Protein AF-0000000074029585 (afdb_homodimer)

Radius of gyration: 19.58 Å; Cα contacts (8 Å, |Δi|>4): 205; chains: 2; bounding box: 51×44×38 Å

Organism: NCBI:txid312168

InterPro domains:
  IPR001387 Cro/C1-type, helix-turn-helix domain [PF01381] (7-61)
  IPR001387 Cro/C1-type, helix-turn-helix domain [PS50943] (7-61)
  IPR001387 Cro/C1-type, helix-turn-helix domain [SM00530] (6-61)
  IPR001387 Cro/C1-type, helix-turn-helix domain [cd00093] (4-61)
  IPR010982 Lambda repressor-like, DNA-binding domain superfamily [G3DSA:1.10.260.40] (1-78)
  IPR010982 Lambda repressor-like, DNA-binding domain superfamily [SSF47413] (1-66)
  IPR050807 Transcriptional regulator/dioxygenase, bacterial-type [PTHR46797] (2-75)

Structure (mmCIF, N/CA/C/O backbone):
data_AF-0000000074029585-model_v1
#
loop_
_entity.id
_entity.type
_entity.pdbx_description
1 polymer Helix-turn-helix
#
loop_
_atom_site.group_PDB
_atom_site.id
_atom_site.type_symbol
_atom_site.label_atom_id
_atom_site.label_alt_id
_atom_site.label_comp_id
_atom_site.label_asym_id
_atom_site.label_entity_id
_atom_site.label_seq_id
_atom_site.pdbx_PDB_ins_code
_atom_site.Cartn_x
_atom_site.Cartn_y
_atom_site.Cartn_z
_atom_site.occupancy
_atom_site.B_iso_or_equiv
_atom_site.auth_seq_id
_atom_site.auth_comp_id
_atom_site.auth_asym_id
_atom_site.auth_atom_id
_atom_site.pdbx_PDB_model_num
ATOM 1 N N . MET A 1 1 ? 1.377 -7.879 9.859 1 59 1 MET A N 1
ATOM 2 C CA . MET A 1 1 ? 1.779 -8.898 8.891 1 59 1 MET A CA 1
ATOM 3 C C . MET A 1 1 ? 2.898 -8.391 7.992 1 59 1 MET A C 1
ATOM 5 O O . MET A 1 1 ? 2.934 -7.203 7.652 1 59 1 MET A O 1
ATOM 9 N N . ASN A 1 2 ? 4.027 -9.242 7.789 1 86.31 2 ASN A N 1
ATOM 10 C CA . ASN A 1 2 ? 5.23 -9.016 7 1 86.31 2 ASN A CA 1
ATOM 11 C C . ASN A 1 2 ? 4.953 -9.125 5.504 1 86.31 2 ASN A C 1
ATOM 13 O O . ASN A 1 2 ? 4.273 -10.055 5.062 1 86.31 2 ASN A O 1
ATOM 17 N N . ILE A 1 3 ? 5.281 -8.125 4.754 1 93.75 3 ILE A N 1
ATOM 18 C CA . ILE A 1 3 ? 4.953 -8.055 3.334 1 93.75 3 ILE A CA 1
ATOM 19 C C . ILE A 1 3 ? 5.586 -9.227 2.596 1 93.75 3 ILE A C 1
ATOM 21 O O . ILE A 1 3 ? 4.996 -9.773 1.66 1 93.75 3 ILE A O 1
ATOM 25 N N . GLY A 1 4 ? 6.746 -9.641 3.035 1 97.06 4 GLY A N 1
ATOM 26 C CA . GLY A 1 4 ? 7.418 -10.773 2.412 1 97.06 4 GLY A CA 1
ATOM 27 C C . GLY A 1 4 ? 6.641 -12.07 2.529 1 97.06 4 GLY A C 1
ATOM 28 O O . GLY A 1 4 ? 6.516 -12.812 1.554 1 97.06 4 GLY A O 1
ATOM 29 N N . HIS A 1 5 ? 6.133 -12.305 3.674 1 95.38 5 HIS A N 1
ATOM 30 C CA . HIS A 1 5 ? 5.332 -13.5 3.91 1 95.38 5 HIS A CA 1
ATOM 31 C C . HIS A 1 5 ? 4.07 -13.492 3.053 1 95.38 5 HIS A C 1
ATOM 33 O O . HIS A 1 5 ? 3.689 -14.531 2.496 1 95.38 5 HIS A O 1
ATOM 39 N N . LYS A 1 6 ? 3.471 -12.359 2.941 1 94.62 6 LYS A N 1
ATOM 40 C CA . LYS A 1 6 ? 2.24 -12.234 2.164 1 94.62 6 LYS A CA 1
ATOM 41 C C . LYS A 1 6 ? 2.504 -12.477 0.68 1 94.62 6 LYS A C 1
ATOM 43 O O . LYS A 1 6 ? 1.719 -13.141 0.004 1 94.62 6 LYS A O 1
ATOM 48 N N . ILE A 1 7 ? 3.574 -12.008 0.217 1 97.5 7 ILE A N 1
ATOM 49 C CA . ILE A 1 7 ? 3.941 -12.203 -1.182 1 97.5 7 ILE A CA 1
ATOM 50 C C . ILE A 1 7 ? 4.16 -13.688 -1.459 1 97.5 7 ILE A C 1
ATOM 52 O O . ILE A 1 7 ? 3.666 -14.219 -2.455 1 97.5 7 ILE A O 1
ATOM 56 N N . ARG A 1 8 ? 4.844 -14.281 -0.521 1 97.62 8 ARG A N 1
ATOM 57 C CA . ARG A 1 8 ? 5.078 -15.711 -0.66 1 97.62 8 ARG A CA 1
ATOM 58 C C . ARG A 1 8 ? 3.764 -16.484 -0.682 1 97.62 8 ARG A C 1
ATOM 60 O O . ARG A 1 8 ? 3.557 -17.344 -1.542 1 97.62 8 ARG A O 1
ATOM 67 N N . GLU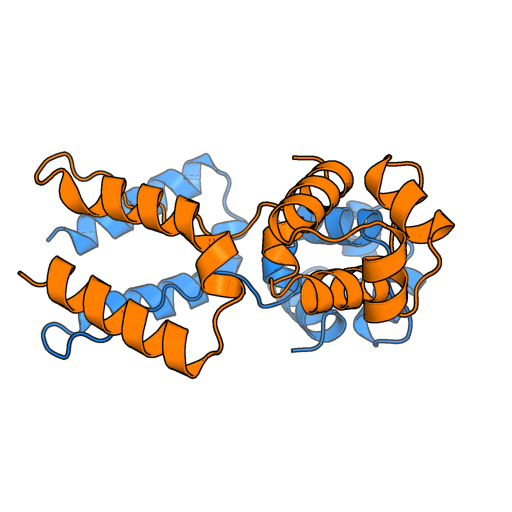 A 1 9 ? 2.971 -16.203 0.225 1 95.75 9 GLU A N 1
ATOM 68 C CA . GLU A 1 9 ? 1.669 -16.859 0.331 1 95.75 9 GLU A CA 1
ATOM 69 C C . GLU A 1 9 ? 0.868 -16.703 -0.959 1 95.75 9 GLU A C 1
ATOM 71 O O . GLU A 1 9 ? 0.36 -17.688 -1.502 1 95.75 9 GLU A O 1
ATOM 76 N N . LEU A 1 10 ? 0.8 -15.547 -1.466 1 94.69 10 LEU A N 1
ATOM 77 C CA . LEU A 1 10 ? 0.028 -15.266 -2.67 1 94.69 10 LEU A CA 1
ATOM 78 C C . LEU A 1 10 ? 0.667 -15.914 -3.893 1 94.69 10 LEU A C 1
ATOM 80 O O . LEU A 1 10 ? -0.036 -16.406 -4.777 1 94.69 10 LEU A O 1
ATOM 84 N N . ARG A 1 11 ? 1.966 -15.844 -3.895 1 97.5 11 ARG A N 1
ATOM 85 C CA . ARG A 1 11 ? 2.65 -16.531 -4.992 1 97.5 11 ARG A CA 1
ATOM 86 C C . ARG A 1 11 ? 2.277 -18 -5.039 1 97.5 11 ARG A C 1
ATOM 88 O O . ARG A 1 11 ? 1.934 -18.531 -6.102 1 97.5 11 ARG A O 1
ATOM 95 N N . LYS A 1 12 ? 2.344 -18.609 -3.906 1 97.06 12 LYS A N 1
ATOM 96 C CA . LYS A 1 12 ? 2.043 -20.031 -3.809 1 97.06 12 LYS A CA 1
ATOM 97 C C . LYS A 1 12 ? 0.576 -20.312 -4.133 1 97.06 12 LYS A C 1
ATOM 99 O O . LYS A 1 12 ? 0.257 -21.297 -4.797 1 97.06 12 LYS A O 1
ATOM 104 N N . GLU A 1 13 ? -0.246 -19.5 -3.703 1 92.25 13 GLU A N 1
ATOM 105 C CA . GLU A 1 13 ? -1.671 -19.625 -3.996 1 92.25 13 GLU A CA 1
ATOM 106 C C . GLU A 1 13 ? -1.933 -19.562 -5.5 1 92.25 13 GLU A C 1
ATOM 108 O O . GLU A 1 13 ? -2.869 -20.188 -6 1 92.25 13 GLU A O 1
ATOM 113 N N . ASN A 1 14 ? -1.128 -18.797 -6.156 1 93.31 14 ASN A N 1
ATOM 114 C CA . ASN A 1 14 ? -1.24 -18.656 -7.605 1 93.31 14 ASN A CA 1
ATOM 115 C C . ASN A 1 14 ? -0.452 -19.75 -8.328 1 93.31 14 ASN A C 1
ATOM 117 O O . ASN A 1 14 ? -0.315 -19.703 -9.555 1 93.31 14 ASN A O 1
ATOM 121 N N . LYS A 1 15 ? 0.142 -20.594 -7.484 1 95.94 15 LYS A N 1
ATOM 122 C CA . LYS A 1 15 ? 0.881 -21.75 -7.992 1 95.94 15 LYS A CA 1
ATOM 123 C C . LYS A 1 15 ? 2.059 -21.312 -8.859 1 95.94 15 LYS A C 1
ATOM 125 O O . LYS A 1 15 ? 2.328 -21.906 -9.898 1 95.94 15 LYS A O 1
ATOM 130 N N . LEU A 1 16 ? 2.686 -20.312 -8.523 1 97.62 16 LEU A N 1
ATOM 131 C CA . LEU A 1 16 ? 3.855 -19.812 -9.234 1 97.62 16 LEU A CA 1
ATOM 132 C C . LEU A 1 16 ? 5.137 -20.156 -8.484 1 97.62 16 LEU A C 1
ATOM 134 O O . LEU A 1 16 ? 5.18 -20.094 -7.25 1 97.62 16 LEU A O 1
ATOM 138 N N . THR A 1 17 ? 6.094 -20.5 -9.281 1 98.44 17 THR A N 1
ATOM 139 C CA . THR A 1 17 ? 7.445 -20.578 -8.742 1 98.44 17 THR A CA 1
ATOM 140 C C . THR A 1 17 ? 8.086 -19.188 -8.688 1 98.44 17 THR A C 1
ATOM 142 O O . THR A 1 17 ? 7.547 -18.234 -9.25 1 98.44 17 THR A O 1
ATOM 145 N N . LEU A 1 18 ? 9.203 -19.156 -7.973 1 98.69 18 LEU A N 1
ATOM 146 C CA . LEU A 1 18 ? 9.945 -17.906 -7.98 1 98.69 18 LEU A CA 1
ATOM 147 C C . LEU A 1 18 ? 10.344 -17.516 -9.398 1 98.69 18 LEU A C 1
ATOM 149 O O . LEU A 1 18 ? 10.273 -16.344 -9.766 1 98.69 18 LEU A O 1
ATOM 153 N N . LYS A 1 19 ? 10.742 -18.484 -10.156 1 98.69 19 LYS A N 1
ATOM 154 C CA . LYS A 1 19 ? 11.148 -18.266 -11.539 1 98.69 19 LYS A CA 1
ATOM 155 C C . LYS A 1 19 ? 9.992 -17.703 -12.367 1 98.69 19 LYS A C 1
ATOM 157 O O . LYS A 1 19 ? 10.18 -16.75 -13.141 1 98.69 19 LYS A O 1
ATOM 162 N N . GLU A 1 20 ? 8.852 -18.266 -12.203 1 98.62 20 GLU A N 1
ATOM 163 C CA . GLU A 1 20 ? 7.68 -17.828 -12.953 1 98.62 20 GLU A CA 1
ATOM 164 C C . GLU A 1 20 ? 7.27 -16.406 -12.547 1 98.62 20 GLU A C 1
ATOM 166 O O . GLU A 1 20 ? 6.91 -15.594 -13.398 1 98.62 20 GLU A O 1
ATOM 171 N N . LEU A 1 21 ? 7.336 -16.141 -11.289 1 98.69 21 LEU A N 1
ATOM 172 C CA . LEU A 1 21 ? 7.016 -14.797 -10.836 1 98.69 21 LEU A CA 1
ATOM 173 C C . LEU A 1 21 ? 8.039 -13.789 -11.352 1 98.69 21 LEU A C 1
ATOM 175 O O . LEU A 1 21 ? 7.68 -12.664 -11.711 1 98.69 21 LEU A O 1
ATOM 179 N N . SER A 1 22 ? 9.266 -14.141 -11.281 1 98.81 22 SER A N 1
ATOM 180 C CA . SER A 1 22 ? 10.328 -13.312 -11.836 1 98.81 22 SER A CA 1
ATOM 181 C C . SER A 1 22 ? 10.039 -12.93 -13.281 1 98.81 22 SER A C 1
ATOM 183 O O . SER A 1 22 ? 10.148 -11.758 -13.656 1 98.81 22 SER A O 1
ATOM 185 N N . LYS A 1 23 ? 9.633 -13.82 -14.055 1 98.62 23 LYS A N 1
ATOM 186 C CA . LYS A 1 23 ? 9.32 -13.578 -15.461 1 98.62 23 LYS A CA 1
ATOM 187 C C . LYS A 1 23 ? 8.141 -12.625 -15.609 1 98.62 23 LYS A C 1
ATOM 189 O O . LYS A 1 23 ? 8.172 -11.711 -16.438 1 98.62 23 LYS A O 1
ATOM 194 N N . LYS A 1 24 ? 7.145 -12.805 -14.797 1 98.12 24 LYS A N 1
ATOM 195 C CA . LYS A 1 24 ? 5.93 -11.992 -14.883 1 98.12 24 LYS A CA 1
ATOM 196 C C . LYS A 1 24 ? 6.203 -10.555 -14.453 1 98.12 24 LYS A C 1
ATOM 198 O O . LYS A 1 24 ? 5.523 -9.633 -14.906 1 98.12 24 LYS A O 1
ATOM 203 N N . THR A 1 25 ? 7.125 -10.422 -13.555 1 98.5 25 THR A N 1
ATOM 204 C CA . THR A 1 25 ? 7.344 -9.109 -12.945 1 98.5 25 THR A CA 1
ATOM 205 C C . THR A 1 25 ? 8.539 -8.414 -13.586 1 98.5 25 THR A C 1
ATOM 207 O O . THR A 1 25 ? 8.734 -7.211 -13.398 1 98.5 25 THR A O 1
ATOM 210 N N . ASP A 1 26 ? 9.383 -9.133 -14.273 1 98.44 26 ASP A N 1
ATOM 211 C CA . ASP A 1 26 ? 10.648 -8.648 -14.82 1 98.44 26 ASP A CA 1
ATOM 212 C C . ASP A 1 26 ? 11.609 -8.242 -13.703 1 98.44 26 ASP A C 1
ATOM 214 O O . ASP A 1 26 ? 12.336 -7.258 -13.836 1 98.44 26 ASP A O 1
ATOM 218 N N . LEU A 1 27 ? 11.5 -8.844 -12.617 1 98.56 27 LEU A N 1
ATOM 219 C CA . LEU A 1 27 ? 12.43 -8.75 -11.492 1 98.56 27 LEU A CA 1
ATOM 220 C C . LEU A 1 27 ? 13.234 -10.031 -11.344 1 98.56 27 LEU A C 1
ATOM 222 O O . LEU A 1 27 ? 12.758 -11.117 -11.672 1 98.56 27 LEU A O 1
ATOM 226 N N . SER A 1 28 ? 14.367 -9.914 -10.852 1 98.62 28 SER A N 1
ATOM 227 C CA . SER A 1 28 ? 15.203 -11.102 -10.727 1 98.62 28 SER A CA 1
ATOM 228 C C . SER A 1 28 ? 14.672 -12.039 -9.648 1 98.62 28 SER A C 1
ATOM 230 O O . SER A 1 28 ? 14.023 -11.602 -8.695 1 98.62 28 SER A O 1
ATOM 232 N N . ILE A 1 29 ? 14.992 -13.305 -9.828 1 98.62 29 ILE A N 1
ATOM 233 C CA . ILE A 1 29 ? 14.617 -14.328 -8.859 1 98.62 29 ILE A CA 1
ATOM 234 C C . ILE A 1 29 ? 15.188 -13.977 -7.488 1 98.62 29 ILE A C 1
ATOM 236 O O . ILE A 1 29 ? 14.492 -14.055 -6.477 1 98.62 29 ILE A O 1
ATOM 240 N N . SER A 1 30 ? 16.406 -13.562 -7.492 1 98.62 30 SER A N 1
ATOM 241 C CA . SER A 1 30 ? 17.062 -13.234 -6.234 1 98.62 30 SER A CA 1
ATOM 242 C C . SER A 1 30 ? 16.375 -12.055 -5.547 1 98.62 30 SER A C 1
ATOM 244 O O . SER A 1 30 ? 16.25 -12.039 -4.32 1 98.62 30 SER A O 1
ATOM 246 N N . PHE A 1 31 ? 16 -11.133 -6.316 1 98.5 31 PHE A N 1
ATOM 247 C CA . PHE A 1 31 ? 15.336 -9.961 -5.777 1 98.5 31 PHE A CA 1
ATOM 248 C C . PHE A 1 31 ? 14.023 -10.344 -5.102 1 98.5 31 PHE A C 1
ATOM 250 O O . PHE A 1 31 ? 13.773 -9.969 -3.953 1 98.5 31 PHE A O 1
ATOM 257 N N . ILE A 1 32 ? 13.195 -11.094 -5.773 1 98.75 32 ILE A N 1
ATOM 258 C CA . ILE A 1 32 ? 11.906 -11.523 -5.227 1 98.75 32 ILE A CA 1
ATOM 259 C C . ILE A 1 32 ? 12.141 -12.375 -3.982 1 98.75 32 ILE A C 1
ATOM 261 O O . ILE A 1 32 ? 11.469 -12.188 -2.963 1 98.75 32 ILE A O 1
ATOM 265 N N . SER A 1 33 ? 13.094 -13.297 -4.098 1 98.56 33 SER A N 1
ATOM 266 C CA . SER A 1 33 ? 13.43 -14.148 -2.963 1 98.56 33 SER A CA 1
ATOM 267 C C . SER A 1 33 ? 13.836 -13.32 -1.749 1 98.56 33 SER A C 1
ATOM 269 O O . SER A 1 33 ? 13.391 -13.594 -0.63 1 98.56 33 SER A O 1
ATOM 271 N N . ASP A 1 34 ? 14.648 -12.312 -1.988 1 98.44 34 ASP A N 1
ATOM 272 C CA . ASP A 1 34 ? 15.094 -11.445 -0.906 1 98.44 34 ASP A CA 1
ATOM 273 C C . ASP A 1 34 ? 13.922 -10.703 -0.271 1 98.44 34 ASP A C 1
ATOM 275 O O . ASP A 1 34 ? 13.891 -10.508 0.945 1 98.44 34 ASP A O 1
ATOM 279 N N . ILE A 1 35 ? 13.023 -10.25 -1.022 1 97.94 35 ILE A N 1
ATOM 280 C CA . ILE A 1 35 ? 11.844 -9.578 -0.498 1 97.94 35 ILE A CA 1
ATOM 281 C C . ILE A 1 35 ? 11.023 -10.555 0.348 1 97.94 35 ILE A C 1
ATOM 283 O O . ILE A 1 35 ? 10.656 -10.242 1.481 1 97.94 35 ILE A O 1
ATOM 287 N N . GLU A 1 36 ? 10.812 -11.742 -0.163 1 97.75 36 GLU A N 1
ATOM 288 C CA . GLU A 1 36 ? 10.008 -12.734 0.538 1 97.75 36 GLU A CA 1
ATOM 289 C C . GLU A 1 36 ? 10.633 -13.109 1.879 1 97.75 36 GLU A C 1
ATOM 291 O O . GLU A 1 36 ? 9.922 -13.453 2.826 1 97.75 36 GLU A O 1
ATOM 296 N N . ASN A 1 37 ? 11.93 -12.992 1.88 1 96.81 37 ASN A N 1
ATOM 297 C CA . ASN A 1 37 ? 12.656 -13.383 3.088 1 96.81 37 ASN A CA 1
ATOM 298 C C . ASN A 1 37 ? 13 -12.164 3.947 1 96.81 37 ASN A C 1
ATOM 300 O O . ASN A 1 37 ? 13.82 -12.258 4.859 1 96.81 37 ASN A O 1
ATOM 304 N N . GLU A 1 38 ? 12.5 -11.086 3.613 1 94.88 38 GLU A N 1
ATOM 305 C CA . GLU A 1 38 ? 12.633 -9.859 4.395 1 94.88 38 GLU A CA 1
ATOM 306 C C . GLU A 1 38 ? 14.086 -9.398 4.449 1 94.88 38 GLU A C 1
ATOM 308 O O . GLU A 1 38 ? 14.547 -8.898 5.477 1 94.88 38 GLU A O 1
ATOM 313 N N . ARG A 1 39 ? 14.766 -9.609 3.426 1 96.69 39 ARG A N 1
ATOM 314 C CA . ARG A 1 39 ? 16.156 -9.18 3.324 1 96.69 39 ARG A CA 1
ATOM 315 C C . ARG A 1 39 ? 16.266 -7.918 2.473 1 96.69 39 ARG A C 1
ATOM 317 O O . ARG A 1 39 ? 17.359 -7.355 2.34 1 96.69 39 ARG A O 1
ATOM 324 N N . ARG A 1 40 ? 15.234 -7.504 1.88 1 96.38 40 ARG A N 1
ATOM 325 C CA . ARG A 1 40 ? 15.219 -6.312 1.037 1 96.38 40 ARG A CA 1
ATOM 326 C C . ARG A 1 40 ? 13.938 -5.52 1.234 1 96.38 40 ARG A C 1
ATOM 328 O O . ARG A 1 40 ? 12.852 -6.098 1.316 1 96.38 40 ARG A O 1
ATOM 335 N N . ASN A 1 41 ? 14.125 -4.281 1.338 1 96.19 41 ASN A N 1
ATOM 336 C CA . ASN A 1 41 ? 13 -3.348 1.372 1 96.19 41 ASN A CA 1
ATOM 337 C C . ASN A 1 41 ? 12.656 -2.84 -0.025 1 96.19 41 ASN A C 1
ATOM 339 O O . ASN A 1 41 ? 13.391 -2.033 -0.598 1 96.19 41 ASN A O 1
ATOM 343 N N . PRO A 1 42 ? 11.547 -3.334 -0.549 1 96.94 42 PRO A N 1
ATOM 344 C CA . PRO A 1 42 ? 11.266 -3.012 -1.95 1 96.94 42 PRO A CA 1
ATOM 345 C C . PRO A 1 42 ? 10.781 -1.574 -2.141 1 96.94 42 PRO A C 1
ATOM 347 O O . PRO A 1 42 ? 10.203 -0.989 -1.224 1 96.94 42 PRO A O 1
ATOM 350 N N . ARG A 1 43 ? 11.039 -1.075 -3.363 1 97.06 43 ARG A N 1
ATOM 351 C CA . ARG A 1 43 ? 10.453 0.191 -3.793 1 97.06 43 ARG A CA 1
ATOM 352 C C . ARG A 1 43 ? 9 0.005 -4.227 1 97.06 43 ARG A C 1
ATOM 354 O O . ARG A 1 43 ? 8.578 -1.109 -4.547 1 97.06 43 ARG A O 1
ATOM 361 N N . LEU A 1 44 ? 8.328 1.066 -4.211 1 96.81 44 LEU A N 1
ATOM 362 C CA . LEU A 1 44 ? 6.91 1.031 -4.551 1 96.81 44 LEU A CA 1
ATOM 363 C C . LEU A 1 44 ? 6.699 0.47 -5.953 1 96.81 44 LEU A C 1
ATOM 365 O O . LEU A 1 44 ? 5.777 -0.314 -6.18 1 96.81 44 LEU A O 1
ATOM 369 N N . ASP A 1 45 ? 7.523 0.822 -6.863 1 96.62 45 ASP A N 1
ATOM 370 C CA . ASP A 1 45 ? 7.359 0.344 -8.234 1 96.62 45 ASP A CA 1
ATOM 371 C C . ASP A 1 45 ? 7.461 -1.178 -8.297 1 96.62 45 ASP A C 1
ATOM 373 O O . ASP A 1 45 ? 6.727 -1.824 -9.047 1 96.62 45 ASP A O 1
ATOM 377 N N . ASN A 1 46 ? 8.367 -1.71 -7.539 1 97.75 46 ASN A N 1
ATOM 378 C CA . ASN A 1 46 ? 8.516 -3.16 -7.504 1 97.75 46 ASN A CA 1
ATOM 379 C C . ASN A 1 46 ? 7.301 -3.836 -6.875 1 97.75 46 ASN A C 1
ATOM 381 O O . ASN A 1 46 ? 6.848 -4.879 -7.355 1 97.75 46 ASN A O 1
ATOM 385 N N . LEU A 1 47 ? 6.801 -3.195 -5.887 1 97.25 47 LEU A N 1
ATOM 386 C CA . LEU A 1 47 ? 5.613 -3.736 -5.238 1 97.25 47 LEU A CA 1
ATOM 387 C C . LEU A 1 47 ? 4.426 -3.746 -6.195 1 97.25 47 LEU A C 1
ATOM 389 O O . LEU A 1 47 ? 3.645 -4.699 -6.211 1 97.25 47 LEU A O 1
ATOM 393 N N . ARG A 1 48 ? 4.316 -2.758 -6.926 1 96.88 48 ARG A N 1
ATOM 394 C CA . ARG A 1 48 ? 3.236 -2.67 -7.902 1 96.88 48 ARG A CA 1
ATOM 395 C C . ARG A 1 48 ? 3.363 -3.766 -8.953 1 96.88 48 ARG A C 1
ATOM 397 O O . ARG A 1 48 ? 2.361 -4.359 -9.367 1 96.88 48 ARG A O 1
ATOM 404 N N . LYS A 1 49 ? 4.539 -3.99 -9.391 1 98.06 49 LYS A N 1
ATOM 405 C CA . LYS A 1 49 ? 4.77 -5.07 -10.344 1 98.06 49 LYS A CA 1
ATOM 406 C C . LYS A 1 49 ? 4.344 -6.418 -9.766 1 98.06 49 LYS A C 1
ATOM 408 O O . LYS A 1 49 ? 3.672 -7.203 -10.438 1 98.06 49 LYS A O 1
ATOM 413 N N . ILE A 1 50 ? 4.695 -6.594 -8.539 1 98.25 50 ILE A N 1
ATOM 414 C CA . ILE A 1 50 ? 4.398 -7.859 -7.879 1 98.25 50 ILE A CA 1
ATOM 415 C C . ILE A 1 50 ? 2.889 -7.992 -7.68 1 98.25 50 ILE A C 1
ATOM 417 O O . ILE A 1 50 ? 2.309 -9.039 -7.98 1 98.25 50 ILE A O 1
ATOM 421 N N . ALA A 1 51 ? 2.33 -6.988 -7.219 1 96.25 51 ALA A N 1
ATOM 422 C CA . ALA A 1 51 ? 0.884 -6.996 -7.016 1 96.25 51 ALA A CA 1
ATOM 423 C C . ALA A 1 51 ? 0.151 -7.285 -8.32 1 96.25 51 ALA A C 1
ATOM 425 O O . ALA A 1 51 ? -0.773 -8.102 -8.359 1 96.25 51 ALA A O 1
ATOM 426 N N . SER A 1 52 ? 0.581 -6.668 -9.367 1 96 52 SER A N 1
ATOM 427 C CA . SER A 1 52 ? -0.029 -6.855 -10.68 1 96 52 SER A CA 1
ATOM 428 C C . SER A 1 52 ? 0.122 -8.297 -11.156 1 96 52 SER A C 1
ATOM 430 O O . SER A 1 52 ? -0.844 -8.906 -11.617 1 96 52 SER A O 1
ATOM 432 N N . ALA A 1 53 ? 1.264 -8.805 -10.961 1 97.38 53 ALA A N 1
ATOM 433 C CA . ALA A 1 53 ? 1.542 -10.172 -11.391 1 97.38 53 ALA A CA 1
ATOM 434 C C . ALA A 1 53 ? 0.697 -11.172 -10.609 1 97.38 53 ALA A C 1
ATOM 436 O O . ALA A 1 53 ? 0.362 -12.242 -11.125 1 97.38 53 ALA A O 1
ATOM 437 N N . LEU A 1 54 ? 0.412 -10.797 -9.391 1 95.44 54 LEU A N 1
ATOM 438 C CA . LEU A 1 54 ? -0.352 -11.68 -8.516 1 95.44 54 LEU A CA 1
ATOM 439 C C . LEU A 1 54 ? -1.837 -11.336 -8.562 1 95.44 54 LEU A C 1
ATOM 441 O O . LEU A 1 54 ? -2.639 -11.93 -7.84 1 95.44 54 LEU A O 1
ATOM 445 N N . ASN A 1 55 ? -2.205 -10.352 -9.258 1 91.94 55 ASN A N 1
ATOM 446 C CA . ASN A 1 55 ? -3.578 -9.914 -9.484 1 91.94 55 ASN A CA 1
ATOM 447 C C . ASN A 1 55 ? -4.234 -9.43 -8.188 1 91.94 55 ASN A C 1
ATOM 449 O O . ASN A 1 55 ? -5.352 -9.844 -7.867 1 91.94 55 ASN A O 1
ATOM 453 N N . VAL A 1 56 ? -3.533 -8.633 -7.473 1 88.62 56 VAL A N 1
ATOM 454 C CA . VAL A 1 56 ? -4.039 -8 -6.258 1 88.62 56 VAL A CA 1
ATOM 455 C C . VAL A 1 56 ? -3.625 -6.531 -6.227 1 88.62 56 VAL A C 1
ATOM 457 O O . VAL A 1 56 ? -2.832 -6.086 -7.059 1 88.62 56 VAL A O 1
ATOM 460 N N . GLU A 1 57 ? -4.238 -5.879 -5.254 1 88.06 57 GLU A N 1
ATOM 461 C CA . GLU A 1 57 ? -3.789 -4.516 -4.977 1 88.06 57 GLU A CA 1
ATOM 462 C C . GLU A 1 57 ? -2.611 -4.512 -4.008 1 88.06 57 GLU A C 1
ATOM 464 O O . GLU A 1 57 ? -2.4 -5.477 -3.268 1 88.06 57 GLU A O 1
ATOM 469 N N . VAL A 1 58 ? -1.835 -3.504 -4.035 1 93.56 58 VAL A N 1
ATOM 470 C CA . VAL A 1 58 ? -0.699 -3.383 -3.127 1 93.56 58 VAL A CA 1
ATOM 471 C C . VAL A 1 58 ? -1.183 -3.453 -1.68 1 93.56 58 VAL A C 1
ATOM 473 O O . VAL A 1 58 ? -0.502 -4.012 -0.816 1 93.56 58 VAL A O 1
ATOM 476 N N . SER A 1 59 ? -2.381 -2.922 -1.425 1 89.31 59 SER A N 1
ATOM 477 C CA . SER A 1 59 ? -2.949 -2.938 -0.081 1 89.31 59 SER A CA 1
ATOM 478 C C . SER A 1 59 ? -3.1 -4.363 0.44 1 89.31 59 SER A C 1
ATOM 480 O O . SER A 1 59 ? -2.967 -4.605 1.642 1 89.31 59 SER A O 1
ATOM 482 N N . GLU A 1 60 ? -3.377 -5.215 -0.421 1 86.25 60 GLU A N 1
ATOM 483 C CA . GLU A 1 60 ? -3.494 -6.617 -0.031 1 86.25 60 GLU A CA 1
ATOM 484 C C . GLU A 1 60 ? -2.145 -7.188 0.395 1 86.25 60 GLU A C 1
ATOM 486 O O . GLU A 1 60 ? -2.062 -7.945 1.363 1 86.25 60 GLU A O 1
ATOM 491 N N . LEU A 1 61 ? -1.101 -6.809 -0.341 1 93.88 61 LEU A N 1
ATOM 492 C CA . LEU A 1 61 ? 0.238 -7.238 0.048 1 93.88 61 LEU A CA 1
ATOM 493 C C . LEU A 1 61 ? 0.584 -6.738 1.446 1 93.88 61 LEU A C 1
ATOM 495 O O . LEU A 1 61 ? 1.318 -7.398 2.184 1 93.88 61 LEU A O 1
ATOM 499 N N . LEU A 1 62 ? -0.021 -5.594 1.709 1 91.69 62 LEU A N 1
ATOM 500 C CA . LEU A 1 62 ? 0.286 -4.938 2.973 1 91.69 62 LEU A CA 1
ATOM 501 C C . LEU A 1 62 ? -0.622 -5.445 4.086 1 91.69 62 LEU A C 1
ATOM 503 O O . LEU A 1 62 ? -0.437 -5.098 5.254 1 91.69 62 LEU A O 1
ATOM 507 N N . GLY A 1 63 ? -1.616 -6.195 3.719 1 82.25 63 GLY A N 1
ATOM 508 C CA . GLY A 1 63 ? -2.602 -6.656 4.684 1 82.25 63 GLY A CA 1
ATOM 509 C C . GLY A 1 63 ? -3.6 -5.586 5.078 1 82.25 63 GLY A C 1
ATOM 510 O O . GLY A 1 63 ? -4.191 -5.645 6.156 1 82.25 63 GLY A O 1
ATOM 511 N N . GLU A 1 64 ? -3.688 -4.512 4.418 1 75 64 GLU A N 1
ATOM 512 C CA . GLU A 1 64 ? -4.559 -3.381 4.719 1 75 64 GLU A CA 1
ATOM 513 C C . GLU A 1 64 ? -5.855 -3.457 3.918 1 75 64 GLU A C 1
ATOM 515 O O . GLU A 1 64 ? -6.68 -2.541 3.973 1 75 64 GLU A O 1
ATOM 520 N N . SER A 1 65 ? -6.02 -4.34 3.279 1 58.25 65 SER A N 1
ATOM 521 C CA . SER A 1 65 ? -7.258 -4.453 2.514 1 58.25 65 SER A CA 1
ATOM 522 C C . SER A 1 65 ? -8.469 -4.598 3.434 1 58.25 65 SER A C 1
ATOM 524 O O . SER A 1 65 ? -8.352 -5.141 4.535 1 58.25 65 SER A O 1
ATOM 526 N N . GLU A 1 66 ? -9.398 -3.521 3.408 1 49.72 66 GLU A N 1
ATOM 527 C CA . GLU A 1 66 ? -10.641 -3.33 4.156 1 49.72 66 GLU A CA 1
ATOM 528 C C . GLU A 1 66 ? -11.297 -4.668 4.492 1 49.72 66 GLU A C 1
ATOM 530 O O . GLU A 1 66 ? -11.555 -5.477 3.598 1 49.72 66 GLU A O 1
ATOM 535 N N . SER A 1 67 ? -10.719 -5.195 5.68 1 42.34 67 SER A N 1
ATOM 536 C CA . SER A 1 67 ? -11.75 -6.055 6.246 1 42.34 67 SER A CA 1
ATOM 537 C C . SER A 1 67 ? -13.086 -5.32 6.348 1 42.34 67 SER A C 1
ATOM 539 O O . SER A 1 67 ? -13.133 -4.168 6.785 1 42.34 67 SER A O 1
ATOM 541 N N . PHE A 1 68 ? -13.812 -5.414 5.43 1 36.62 68 PHE A N 1
ATOM 542 C CA . PHE A 1 68 ? -15.195 -5.004 5.637 1 36.62 68 PHE A CA 1
ATOM 543 C C . PHE A 1 68 ? -15.625 -5.246 7.078 1 36.62 68 PHE A C 1
ATOM 545 O O . PHE A 1 68 ? -15.578 -6.379 7.562 1 36.62 68 PHE A O 1
ATOM 552 N N . ILE A 1 69 ? -15.203 -4.332 7.898 1 34.31 69 ILE A N 1
ATOM 553 C CA . ILE A 1 69 ? -15.82 -4.484 9.211 1 34.31 69 ILE A CA 1
ATOM 554 C C . ILE A 1 69 ? -17.297 -4.863 9.055 1 34.31 69 ILE A C 1
ATOM 556 O O . ILE A 1 69 ? -18.078 -4.082 8.531 1 34.31 69 ILE A O 1
ATOM 560 N N . ILE A 1 70 ? -17.5 -6.031 8.867 1 33.03 70 ILE A N 1
ATOM 561 C CA . ILE A 1 70 ? -18.844 -6.551 9.109 1 33.03 70 ILE A CA 1
ATOM 562 C C . ILE A 1 70 ? -19.281 -6.203 10.531 1 33.03 70 ILE A C 1
ATOM 564 O O . ILE A 1 70 ? -18.672 -6.66 11.508 1 33.03 70 ILE A O 1
ATOM 568 N N . LYS A 1 71 ? -19.516 -4.863 10.812 1 32.62 71 LYS A N 1
ATOM 569 C CA . LYS A 1 71 ? -20.219 -4.746 12.086 1 32.62 71 LYS A CA 1
ATOM 570 C C . LYS A 1 71 ? -21.188 -5.906 12.289 1 32.62 71 LYS A C 1
ATOM 572 O O . LYS A 1 71 ? -22 -6.199 11.414 1 32.62 71 LYS A O 1
ATOM 577 N N . GLU A 1 72 ? -20.781 -6.848 13.148 1 31.14 72 GLU A N 1
ATOM 578 C CA . GLU A 1 72 ? -21.641 -7.867 13.75 1 31.14 72 GLU A CA 1
ATOM 579 C C . GLU A 1 72 ? -22.938 -7.262 14.266 1 31.14 72 GLU A C 1
ATOM 581 O O . GLU A 1 72 ? -22.938 -6.59 15.297 1 31.14 72 GLU A O 1
ATOM 586 N N . ASN A 1 73 ? -23.672 -6.449 13.609 1 30.11 73 ASN A N 1
ATOM 587 C CA . ASN A 1 73 ? -24.969 -6.547 14.266 1 30.11 73 ASN A CA 1
ATOM 588 C C . ASN A 1 73 ? -25.297 -7.988 14.648 1 30.11 73 ASN A C 1
ATOM 590 O O . ASN A 1 73 ? -25.125 -8.906 13.844 1 30.11 73 ASN A O 1
ATOM 594 N N . PRO A 1 74 ? -25.516 -8.305 15.961 1 32.78 74 PRO A N 1
ATOM 595 C CA . PRO A 1 74 ? -25.938 -9.625 16.438 1 32.78 74 PRO A CA 1
ATOM 596 C C . PRO A 1 74 ? -26.938 -10.289 15.5 1 32.78 74 PRO A C 1
ATOM 598 O O . PRO A 1 74 ? -27.281 -11.461 15.688 1 32.78 74 PRO A O 1
ATOM 601 N N . SER A 1 75 ? -27.984 -9.523 15.047 1 33 75 SER A N 1
ATOM 602 C CA . SER A 1 75 ? -28.969 -10.469 14.523 1 33 75 SER A CA 1
ATOM 603 C C . SER A 1 75 ? -28.359 -11.375 13.461 1 33 75 SER A C 1
ATOM 605 O O . SER A 1 75 ? -28.328 -12.594 13.617 1 33 75 SER A O 1
ATOM 607 N N . ASN A 1 76 ? -28.828 -11.312 12.117 1 32.84 76 ASN A N 1
ATOM 608 C CA . ASN A 1 76 ? -28.688 -12.359 11.117 1 32.84 76 ASN A CA 1
ATOM 609 C C . ASN A 1 76 ? -27.234 -12.586 10.734 1 32.84 76 ASN A C 1
ATOM 611 O O . ASN A 1 76 ? -26.469 -11.633 10.562 1 32.84 76 ASN A O 1
ATOM 615 N N . TYR A 1 77 ? -26.578 -13.844 10.883 1 36.62 77 TYR A N 1
ATOM 616 C CA . TYR A 1 77 ? -25.422 -14.719 10.695 1 36.62 77 TYR A CA 1
ATOM 617 C C . TYR A 1 77 ? -24.656 -14.352 9.422 1 36.62 77 TYR A C 1
ATOM 619 O O . TYR A 1 77 ? -23.469 -14.625 9.305 1 36.62 77 TYR A O 1
ATOM 627 N N . THR A 1 78 ? -25.25 -14.164 8.18 1 38.59 78 THR A N 1
ATOM 628 C CA . THR A 1 78 ? -24.906 -14.641 6.844 1 38.59 78 THR A CA 1
ATOM 629 C C . THR A 1 78 ? -23.766 -13.805 6.254 1 38.59 78 THR A C 1
ATOM 631 O O . THR A 1 78 ? -23.172 -14.195 5.254 1 38.59 78 THR A O 1
ATOM 634 N N . VAL A 1 79 ? -23.688 -12.703 6.449 1 40.94 79 VAL A N 1
ATOM 635 C CA . VAL A 1 79 ? -22.734 -11.859 5.734 1 40.94 79 VAL A CA 1
ATOM 636 C C . VAL A 1 79 ? -21.312 -12.203 6.168 1 40.94 79 VAL A C 1
ATOM 638 O O . VAL A 1 79 ? -20.375 -12.133 5.371 1 40.94 79 VAL A O 1
ATOM 641 N N . ASP A 1 80 ? -21.172 -12.672 7.402 1 44.31 80 ASP A N 1
ATOM 642 C CA . ASP A 1 80 ? -19.844 -12.953 7.938 1 44.31 80 ASP A CA 1
ATOM 643 C C . ASP A 1 80 ? -19.203 -14.125 7.195 1 44.31 80 ASP A C 1
ATOM 645 O O . ASP A 1 80 ? -18.016 -14.062 6.848 1 44.31 80 ASP A O 1
ATOM 649 N N . GLU A 1 81 ? -20.078 -15.117 7.156 1 44.66 81 GLU A N 1
ATOM 650 C CA . GLU A 1 81 ? -19.5 -16.281 6.492 1 44.66 81 GLU A CA 1
ATOM 651 C C . GLU A 1 81 ? -19.141 -15.977 5.047 1 44.66 81 GLU A C 1
ATOM 653 O O . GLU A 1 81 ? -18.094 -16.422 4.555 1 44.66 81 GLU A O 1
ATOM 658 N N . LEU A 1 82 ? -20.078 -15.242 4.43 1 47.72 82 LEU A N 1
ATOM 659 C CA . LEU A 1 82 ? -19.828 -14.852 3.047 1 47.72 82 LEU A CA 1
ATOM 660 C C . LEU A 1 82 ? -18.578 -13.969 2.949 1 47.72 82 LEU A C 1
ATOM 662 O O . LEU A 1 82 ? -17.797 -14.094 2.008 1 47.72 82 LEU A O 1
ATOM 666 N N . GLU A 1 83 ? -18.5 -13.188 3.904 1 49.16 83 GLU A N 1
ATOM 667 C CA . GLU A 1 83 ? -17.312 -12.336 3.953 1 49.16 83 GLU A CA 1
ATOM 668 C C . GLU A 1 83 ? -16.047 -13.164 4.125 1 49.16 83 GLU A C 1
ATOM 670 O O . GLU A 1 83 ? -15.039 -12.914 3.455 1 49.16 83 GLU A O 1
ATOM 675 N N . ILE A 1 84 ? -16.25 -14.008 5.062 1 49.5 84 ILE A N 1
ATOM 676 C CA . ILE A 1 84 ? -15.117 -14.914 5.293 1 49.5 84 ILE A CA 1
ATOM 677 C C . ILE A 1 84 ? -14.844 -15.727 4.031 1 49.5 84 ILE A C 1
ATOM 679 O O . ILE A 1 84 ? -13.688 -15.906 3.641 1 49.5 84 ILE A O 1
ATOM 683 N N . GLU A 1 85 ? -15.977 -16.281 3.48 1 49.12 85 GLU A N 1
ATOM 684 C CA . GLU A 1 85 ? -15.812 -17.078 2.268 1 49.12 85 GLU A CA 1
ATOM 685 C C . GLU A 1 8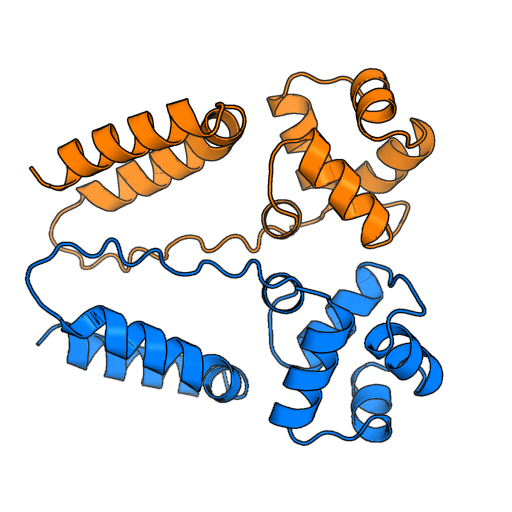5 ? -15.266 -16.234 1.12 1 49.12 85 GLU A C 1
ATOM 687 O O . GLU A 1 85 ? -14.43 -16.703 0.348 1 49.12 85 GLU A O 1
ATOM 692 N N . ILE A 1 86 ? -15.758 -15.062 1.136 1 56.25 86 ILE A N 1
ATOM 693 C CA . ILE A 1 86 ? -15.281 -14.172 0.078 1 56.25 86 ILE A CA 1
ATOM 694 C C . ILE A 1 86 ? -13.812 -13.844 0.302 1 56.25 86 ILE A C 1
ATOM 696 O O . ILE A 1 86 ? -13.031 -13.797 -0.65 1 56.25 86 ILE A O 1
ATOM 700 N N . GLU A 1 87 ? -13.617 -13.711 1.479 1 55.75 87 GLU A N 1
ATOM 701 C CA . GLU A 1 87 ? -12.219 -13.453 1.812 1 55.75 87 GLU A CA 1
ATOM 702 C C . GLU A 1 87 ? -11.336 -14.633 1.437 1 55.75 87 GLU A C 1
ATOM 704 O O . GLU A 1 87 ? -10.211 -14.453 0.968 1 55.75 87 GLU A O 1
ATOM 709 N N . ARG A 1 88 ? -11.938 -15.734 1.734 1 51.84 88 ARG A N 1
ATOM 710 C CA . ARG A 1 88 ? -11.234 -16.969 1.399 1 51.84 88 ARG A CA 1
ATOM 711 C C . ARG A 1 88 ? -11.062 -17.109 -0.11 1 51.84 88 ARG A C 1
ATOM 713 O O . ARG A 1 88 ? -10.047 -17.625 -0.58 1 51.84 88 ARG A O 1
ATOM 720 N N . LEU A 1 89 ? -12.086 -16.656 -0.854 1 55.59 89 LEU A N 1
ATOM 721 C CA . LEU A 1 89 ? -12.086 -16.844 -2.301 1 55.59 89 LEU A CA 1
ATOM 722 C C . LEU A 1 89 ? -11.383 -15.688 -2.996 1 55.59 89 LEU A C 1
ATOM 724 O O . LEU A 1 89 ? -11.102 -15.758 -4.195 1 55.59 89 LEU A O 1
ATOM 728 N N . LYS A 1 90 ? -11.078 -14.844 -2.201 1 59.69 90 LYS A N 1
ATOM 729 C CA . LYS A 1 90 ? -10.508 -13.609 -2.736 1 59.69 90 LYS A CA 1
ATOM 730 C C . LYS A 1 90 ? -9.305 -13.898 -3.627 1 59.69 90 LYS A C 1
ATOM 732 O O . LYS A 1 90 ? -9.219 -13.391 -4.746 1 59.69 90 LYS A O 1
ATOM 737 N N . PRO A 1 91 ? -8.484 -14.648 -3.072 1 54.31 91 PRO A N 1
ATOM 738 C CA . PRO A 1 91 ? -7.34 -14.93 -3.941 1 54.31 91 PRO A CA 1
ATOM 739 C C . PRO A 1 91 ? -7.746 -15.602 -5.254 1 54.31 91 PRO A C 1
ATOM 741 O O . PRO A 1 91 ? -7.16 -15.312 -6.301 1 54.31 91 PRO A O 1
ATOM 744 N N . LYS A 1 92 ? -8.695 -16.438 -5.137 1 59.31 92 LYS A N 1
ATOM 745 C CA . LYS A 1 92 ? -9.164 -17.125 -6.336 1 59.31 92 LYS A CA 1
ATOM 746 C C . LYS A 1 92 ? -9.938 -16.172 -7.242 1 59.31 92 LYS A C 1
ATOM 748 O O . LYS A 1 92 ? -9.82 -16.234 -8.469 1 59.31 92 LYS A O 1
ATOM 753 N N . ILE A 1 93 ? -10.734 -15.398 -6.625 1 60.81 93 ILE A N 1
ATOM 754 C CA . ILE A 1 93 ? -11.555 -14.445 -7.352 1 60.81 93 ILE A CA 1
ATOM 755 C C . ILE A 1 93 ? -10.664 -13.422 -8.055 1 60.81 93 ILE A C 1
ATOM 757 O O . ILE A 1 93 ? -10.953 -13.016 -9.188 1 60.81 93 ILE A O 1
ATOM 761 N N . ARG A 1 94 ? -9.664 -13.227 -7.453 1 56.03 94 ARG A N 1
ATOM 762 C CA . ARG A 1 94 ? -8.742 -12.234 -8 1 56.03 94 ARG A CA 1
ATOM 763 C C . ARG A 1 94 ? -8.117 -12.727 -9.305 1 56.03 94 ARG A C 1
ATOM 765 O O . ARG A 1 94 ? -7.773 -11.93 -10.172 1 56.03 94 ARG A O 1
ATOM 772 N N . GLN A 1 95 ? -7.941 -13.914 -9.414 1 55.22 95 GLN A N 1
ATOM 773 C CA . GLN A 1 95 ? -7.367 -14.539 -10.602 1 55.22 95 GLN A CA 1
ATOM 774 C C . GLN A 1 95 ? -8.383 -14.586 -11.742 1 55.22 95 GLN A C 1
ATOM 776 O O . GLN A 1 95 ? -8.031 -14.875 -12.883 1 55.22 95 GLN A O 1
ATOM 781 N N . LEU A 1 96 ? -9.586 -14.336 -11.32 1 59 96 LEU A N 1
ATOM 782 C CA . LEU A 1 96 ? -10.641 -14.414 -12.32 1 59 96 LEU A CA 1
ATOM 783 C C . LEU A 1 96 ? -10.648 -13.172 -13.203 1 59 96 LEU A C 1
ATOM 785 O O . LEU A 1 96 ? -10.344 -12.07 -12.734 1 59 96 LEU A O 1
ATOM 789 N N . PRO A 1 97 ? -10.75 -13.336 -14.461 1 58.22 97 PRO A N 1
ATOM 790 C CA . PRO A 1 97 ? -10.961 -12.172 -15.32 1 58.22 97 PRO A CA 1
ATOM 791 C C . PRO A 1 97 ? -12.078 -11.258 -14.82 1 58.22 97 PRO A C 1
ATOM 793 O O . PRO A 1 97 ? -12.992 -11.719 -14.125 1 58.22 97 PRO A O 1
ATOM 796 N N . GLN A 1 98 ? -11.922 -9.977 -15.047 1 54.84 98 GLN A N 1
ATOM 797 C CA . GLN A 1 98 ? -12.859 -8.969 -14.547 1 54.84 98 GLN A CA 1
ATOM 798 C C . GLN A 1 98 ? -14.297 -9.383 -14.828 1 54.84 98 GLN A C 1
ATOM 800 O O . GLN A 1 98 ? -15.172 -9.234 -13.969 1 54.84 98 GLN A O 1
ATOM 805 N N . GLU A 1 99 ? -14.508 -9.883 -15.992 1 58.69 99 GLU A N 1
ATOM 806 C CA . GLU A 1 99 ? -15.852 -10.289 -16.391 1 58.69 99 GLU A CA 1
ATOM 807 C C . GLU A 1 99 ? -16.406 -11.352 -15.438 1 58.69 99 GLU A C 1
ATOM 809 O O . G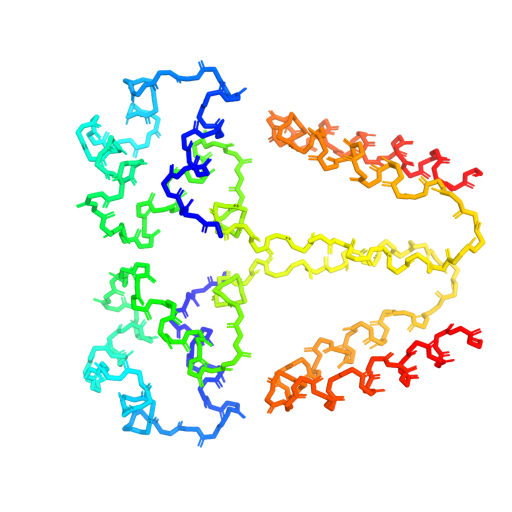LU A 1 99 ? -17.578 -11.297 -15.062 1 58.69 99 GLU A O 1
ATOM 814 N N . GLU A 1 100 ? -15.617 -12.32 -15.141 1 60.44 100 GLU A N 1
ATOM 815 C CA . GLU A 1 100 ? -16.016 -13.398 -14.234 1 60.44 100 GLU A CA 1
ATOM 816 C C . GLU A 1 100 ? -16.203 -12.883 -12.812 1 60.44 100 GLU A C 1
ATOM 818 O O . GLU A 1 100 ? -17.125 -13.32 -12.109 1 60.44 100 GLU A O 1
ATOM 823 N N . LYS A 1 101 ? -15.469 -12.023 -12.477 1 57.75 101 LYS A N 1
ATOM 824 C CA . LYS A 1 101 ? -15.617 -11.383 -11.172 1 57.75 101 LYS A CA 1
ATOM 825 C C . LYS A 1 101 ? -16.969 -10.695 -11.055 1 57.75 101 LYS A C 1
ATOM 827 O O . LYS A 1 101 ? -17.656 -10.828 -10.039 1 57.75 101 LYS A O 1
ATOM 832 N N . ASP A 1 102 ? -17.25 -10.039 -12.016 1 56.91 102 ASP A N 1
ATOM 833 C CA . ASP A 1 102 ? -18.531 -9.344 -12.039 1 56.91 102 ASP A CA 1
ATOM 834 C C . ASP A 1 102 ? -19.688 -10.336 -11.914 1 56.91 102 ASP A C 1
ATOM 836 O O . ASP A 1 102 ? -20.656 -10.07 -11.195 1 56.91 102 ASP A O 1
ATOM 840 N N . LYS A 1 103 ? -19.531 -11.328 -12.641 1 60.94 103 LYS A N 1
ATOM 841 C CA . LYS A 1 103 ? -20.562 -12.367 -12.578 1 60.94 103 LYS A CA 1
ATOM 842 C C . LYS A 1 103 ? -20.688 -12.93 -11.164 1 60.94 103 LYS A C 1
ATOM 844 O O . LYS A 1 103 ? -21.797 -13.102 -10.656 1 60.94 103 LYS A O 1
ATOM 849 N N . LEU A 1 104 ? -19.531 -13.242 -10.625 1 61.81 104 LEU A N 1
ATOM 850 C CA . LEU A 1 104 ? -19.484 -13.789 -9.266 1 61.81 104 LEU A CA 1
ATOM 851 C C . LEU A 1 104 ? -20.109 -12.812 -8.266 1 61.81 104 LEU A C 1
ATOM 853 O O . LEU A 1 104 ? -20.859 -13.219 -7.387 1 61.81 104 LEU A O 1
ATOM 857 N N . PHE A 1 105 ? -19.766 -11.633 -8.445 1 56.66 105 PHE A N 1
ATOM 858 C CA . PHE A 1 105 ? -20.328 -10.594 -7.598 1 56.66 105 PHE A CA 1
ATOM 859 C C . PHE A 1 105 ? -21.844 -10.57 -7.695 1 56.66 105 PHE A C 1
ATOM 861 O O . PHE A 1 105 ? -22.531 -10.422 -6.688 1 56.66 105 PHE A O 1
ATOM 868 N N . LYS A 1 106 ? -22.297 -10.68 -8.82 1 59.91 106 LYS A N 1
ATOM 869 C CA . LYS A 1 106 ? -23.734 -10.703 -9.039 1 59.91 106 LYS A CA 1
ATOM 870 C C . LYS A 1 106 ? -24.375 -11.891 -8.336 1 59.91 106 LYS A C 1
ATOM 872 O O . LYS A 1 106 ? -25.453 -11.758 -7.742 1 59.91 106 LYS A O 1
ATOM 877 N N . MET A 1 107 ? -23.703 -12.953 -8.5 1 59.72 107 MET A N 1
ATOM 878 C CA . MET A 1 107 ? -24.219 -14.164 -7.855 1 59.72 107 MET A CA 1
ATOM 879 C C . MET A 1 107 ? -24.266 -13.992 -6.34 1 59.72 107 MET A C 1
ATOM 881 O O . MET A 1 107 ? -25.25 -14.336 -5.699 1 59.72 107 MET A O 1
ATOM 885 N N . ILE A 1 108 ? -23.281 -13.508 -5.867 1 56.97 108 ILE A N 1
ATOM 886 C CA . ILE A 1 108 ? -23.156 -13.297 -4.43 1 56.97 108 ILE A CA 1
ATOM 887 C C . ILE A 1 108 ? -24.203 -12.297 -3.963 1 56.97 108 ILE A C 1
ATOM 889 O O . ILE A 1 108 ? -24.875 -12.523 -2.951 1 56.97 108 ILE A O 1
ATOM 893 N N . ASN A 1 109 ? -24.328 -11.273 -4.727 1 55.53 109 ASN A N 1
ATOM 894 C CA . ASN A 1 109 ? -25.344 -10.281 -4.402 1 55.53 109 ASN A CA 1
ATOM 895 C C . ASN A 1 109 ? -26.75 -10.875 -4.457 1 55.53 109 ASN A C 1
ATOM 897 O O . ASN A 1 109 ? -27.594 -10.539 -3.633 1 55.53 109 ASN A O 1
ATOM 901 N N . ALA A 1 110 ? -26.844 -11.539 -5.465 1 52.97 110 ALA A N 1
ATOM 902 C CA . ALA A 1 110 ? -28.141 -12.211 -5.566 1 52.97 110 ALA A CA 1
ATOM 903 C C . ALA A 1 110 ? -28.406 -13.078 -4.34 1 52.97 110 ALA A C 1
ATOM 905 O O . ALA A 1 110 ? -29.531 -13.148 -3.852 1 52.97 110 ALA A O 1
ATOM 906 N N . TYR A 1 111 ? -27.5 -13.703 -3.988 1 51.81 111 TYR A N 1
ATOM 907 C CA . TYR A 1 111 ? -27.625 -14.562 -2.818 1 51.81 111 TYR A CA 1
ATOM 908 C C . TYR A 1 111 ? -27.875 -13.734 -1.561 1 51.81 111 TYR A C 1
ATOM 910 O O . TYR A 1 111 ? -28.703 -14.109 -0.717 1 51.81 111 TYR A O 1
ATOM 918 N N . LEU A 1 112 ? -27.219 -12.695 -1.484 1 52.12 112 LEU A N 1
ATOM 919 C CA . LEU A 1 112 ? -27.328 -11.828 -0.316 1 52.12 112 LEU A CA 1
ATOM 920 C C . LEU A 1 112 ? -28.672 -11.102 -0.306 1 52.12 112 LEU A C 1
ATOM 922 O O . LEU A 1 112 ? -29.203 -10.789 0.761 1 52.12 112 LEU A O 1
ATOM 926 N N . GLU A 1 113 ? -29.156 -10.789 -1.284 1 48.38 113 GLU A N 1
ATOM 927 C CA . GLU A 1 113 ? -30.438 -10.102 -1.398 1 48.38 113 GLU A CA 1
ATOM 928 C C . GLU A 1 113 ? -31.609 -11.07 -1.215 1 48.38 113 GLU A C 1
ATOM 930 O O . GLU A 1 113 ? -32.75 -10.648 -1.016 1 48.38 113 GLU A O 1
ATOM 935 N N . GLU A 1 114 ? -31.359 -12.266 -1.103 1 42.69 114 GLU A N 1
ATOM 936 C CA . GLU A 1 114 ? -32.5 -13.117 -0.727 1 42.69 114 GLU A CA 1
ATOM 937 C C . GLU A 1 114 ? -32.562 -13.289 0.787 1 42.69 114 GLU A C 1
ATOM 939 O O . GLU A 1 114 ? -31.547 -13.297 1.471 1 42.69 114 GLU A O 1
ATOM 944 N N . MET B 1 1 ? -4.246 7.277 -9.312 1 58.97 1 MET B N 1
ATOM 945 C CA . MET B 1 1 ? -3.783 8.414 -8.523 1 58.97 1 MET B CA 1
ATOM 946 C C . MET B 1 1 ? -2.324 8.234 -8.117 1 58.97 1 MET B C 1
ATOM 948 O O . MET B 1 1 ? -1.877 7.117 -7.867 1 58.97 1 MET B O 1
ATOM 952 N N . ASN B 1 2 ? -1.442 9.359 -8.305 1 86.25 2 ASN B N 1
ATOM 953 C CA . ASN B 1 2 ? -0.017 9.477 -8.016 1 86.25 2 ASN B CA 1
ATOM 954 C C . ASN B 1 2 ? 0.247 9.586 -6.516 1 86.25 2 ASN B C 1
ATOM 956 O O . ASN B 1 2 ? -0.438 10.336 -5.816 1 86.25 2 ASN B O 1
ATOM 960 N N . ILE B 1 3 ? 1.059 8.734 -5.988 1 93.81 3 ILE B N 1
ATOM 961 C CA . ILE B 1 3 ? 1.294 8.656 -4.551 1 93.81 3 ILE B CA 1
ATOM 962 C C . ILE B 1 3 ? 1.845 9.984 -4.039 1 93.81 3 ILE B C 1
ATOM 964 O O . ILE B 1 3 ? 1.519 10.414 -2.932 1 93.81 3 ILE B O 1
ATOM 968 N N . GLY B 1 4 ? 2.625 10.648 -4.848 1 97 4 GLY B N 1
ATOM 969 C CA . GLY B 1 4 ? 3.182 11.938 -4.465 1 97 4 GLY B CA 1
ATOM 970 C C . GLY B 1 4 ? 2.123 13 -4.23 1 97 4 GLY B C 1
ATOM 971 O O . GLY B 1 4 ? 2.186 13.734 -3.242 1 97 4 GLY B O 1
ATOM 972 N N . HIS B 1 5 ? 1.187 13.047 -5.09 1 95.38 5 HIS B N 1
ATOM 973 C CA . HIS B 1 5 ? 0.089 14 -4.965 1 95.38 5 HIS B CA 1
ATOM 974 C C . HIS B 1 5 ? -0.731 13.727 -3.707 1 95.38 5 HIS B C 1
ATOM 976 O O . HIS B 1 5 ? -1.123 14.664 -3.004 1 95.38 5 HIS B O 1
ATOM 982 N N . LYS B 1 6 ? -0.942 12.484 -3.439 1 94.75 6 LYS B N 1
ATOM 983 C CA . LYS B 1 6 ? -1.735 12.109 -2.273 1 94.75 6 LYS B CA 1
ATOM 984 C C . LYS B 1 6 ? -1.016 12.469 -0.978 1 94.75 6 LYS B C 1
ATOM 986 O O . LYS B 1 6 ? -1.638 12.961 -0.033 1 94.75 6 LYS B O 1
ATOM 991 N N . ILE B 1 7 ? 0.221 12.297 -0.97 1 97.56 7 ILE B N 1
ATOM 992 C CA . ILE B 1 7 ? 1.014 12.641 0.205 1 97.56 7 ILE B CA 1
ATOM 993 C C . ILE B 1 7 ? 0.95 14.141 0.451 1 97.56 7 ILE B C 1
ATOM 995 O O . ILE B 1 7 ? 0.74 14.586 1.583 1 97.56 7 ILE B O 1
ATOM 999 N N . ARG B 1 8 ? 1.074 14.844 -0.641 1 97.62 8 ARG B N 1
ATOM 1000 C CA . ARG B 1 8 ? 0.988 16.297 -0.532 1 97.62 8 ARG B CA 1
ATOM 1001 C C . ARG B 1 8 ? -0.374 16.734 0.003 1 97.62 8 ARG B C 1
ATOM 1003 O O . ARG B 1 8 ? -0.457 17.547 0.916 1 97.62 8 ARG B O 1
ATOM 1010 N N . GLU B 1 9 ? -1.351 16.219 -0.55 1 95.94 9 GLU B N 1
ATOM 1011 C CA . GLU B 1 9 ? -2.719 16.531 -0.144 1 95.94 9 GLU B CA 1
ATOM 1012 C C . GLU B 1 9 ? -2.932 16.25 1.34 1 95.94 9 GLU B C 1
ATOM 1014 O O . GLU B 1 9 ? -3.432 17.094 2.074 1 95.94 9 GLU B O 1
ATOM 1019 N N . LEU B 1 10 ? -2.51 15.133 1.771 1 94.94 10 LEU B N 1
ATOM 1020 C CA . LEU B 1 10 ? -2.695 14.727 3.16 1 94.94 10 LEU B CA 1
ATOM 1021 C C . LEU B 1 10 ? -1.835 15.57 4.094 1 94.94 10 LEU B C 1
ATOM 1023 O O . LEU B 1 10 ? -2.264 15.914 5.195 1 94.94 10 LEU B O 1
ATOM 1027 N N . ARG B 1 11 ? -0.658 15.812 3.611 1 97.56 11 ARG B N 1
ATOM 1028 C CA . ARG B 1 11 ? 0.191 16.688 4.41 1 97.56 11 ARG B CA 1
ATOM 1029 C C . ARG B 1 11 ? -0.491 18.031 4.664 1 97.56 11 ARG B C 1
ATOM 1031 O O . ARG B 1 11 ? -0.54 18.5 5.801 1 97.56 11 ARG B O 1
ATOM 1038 N N . LYS B 1 12 ? -1.003 18.578 3.623 1 97.12 12 LYS B N 1
ATOM 1039 C CA . LYS B 1 12 ? -1.659 19.875 3.707 1 97.12 12 LYS B CA 1
ATOM 1040 C C . LYS B 1 12 ? -2.926 19.797 4.555 1 97.12 12 LYS B C 1
ATOM 1042 O O . LYS B 1 12 ? -3.215 20.719 5.332 1 97.12 12 LYS B O 1
ATOM 1047 N N . GLU B 1 13 ? -3.607 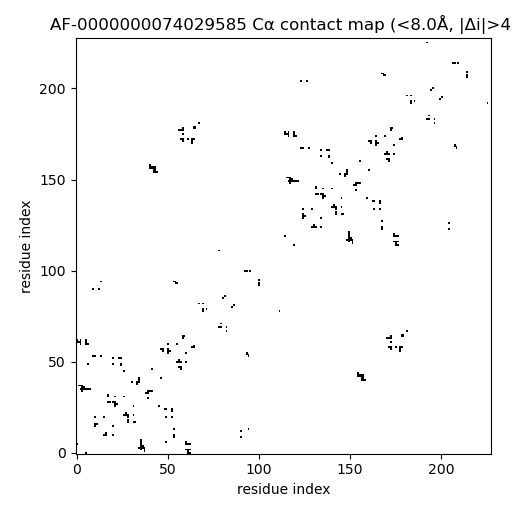18.797 4.422 1 92.81 13 GLU B N 1
ATOM 1048 C CA . GLU B 1 13 ? -4.809 18.578 5.223 1 92.81 13 GLU B CA 1
ATOM 1049 C C . GLU B 1 13 ? -4.48 18.531 6.711 1 92.81 13 GLU B 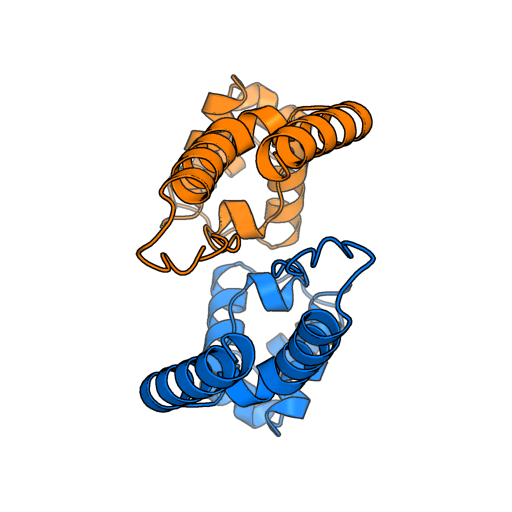C 1
ATOM 1051 O O . GLU B 1 13 ? -5.293 18.938 7.547 1 92.81 13 GLU B O 1
ATOM 1056 N N . ASN B 1 14 ? -3.33 18.016 7 1 93.69 14 ASN B N 1
ATOM 1057 C CA . ASN B 1 14 ? -2.867 17.938 8.383 1 93.69 14 ASN B CA 1
ATOM 1058 C C . ASN B 1 14 ? -2.16 19.219 8.812 1 93.69 14 ASN B C 1
ATOM 1060 O O . ASN B 1 14 ? -1.583 19.281 9.898 1 93.69 14 ASN B O 1
ATOM 1064 N N . LYS B 1 15 ? -2.152 20.141 7.844 1 96.19 15 LYS B N 1
ATOM 1065 C CA . LYS B 1 15 ? -1.585 21.453 8.094 1 96.19 15 LYS B CA 1
ATOM 1066 C C . LYS B 1 15 ? -0.104 21.359 8.445 1 96.19 15 LYS B C 1
ATOM 1068 O O . LYS B 1 15 ? 0.373 22.062 9.336 1 96.19 15 LYS B O 1
ATOM 1073 N N . LEU B 1 16 ? 0.587 20.547 7.867 1 97.75 16 LEU B N 1
ATOM 1074 C CA . LEU B 1 16 ? 2.021 20.359 8.07 1 97.75 16 LEU B CA 1
ATOM 1075 C C . LEU B 1 16 ? 2.811 20.984 6.922 1 97.75 16 LEU B C 1
ATOM 1077 O O . LEU B 1 16 ? 2.416 20.875 5.758 1 97.75 16 LEU B O 1
ATOM 1081 N N . THR B 1 17 ? 3.869 21.594 7.324 1 98.5 17 THR B N 1
ATOM 1082 C CA . THR B 1 17 ? 4.867 21.969 6.332 1 98.5 17 THR B CA 1
ATOM 1083 C C . THR B 1 17 ? 5.762 20.781 5.988 1 98.5 17 THR B C 1
ATOM 1085 O O . THR B 1 17 ? 5.711 19.75 6.66 1 98.5 17 THR B O 1
ATOM 1088 N N . LEU B 1 18 ? 6.523 20.969 4.918 1 98.69 18 LEU B N 1
ATOM 1089 C CA . LEU B 1 18 ? 7.492 19.938 4.598 1 98.69 18 LEU B CA 1
ATOM 1090 C C . LEU B 1 18 ? 8.469 19.719 5.75 1 98.69 18 LEU 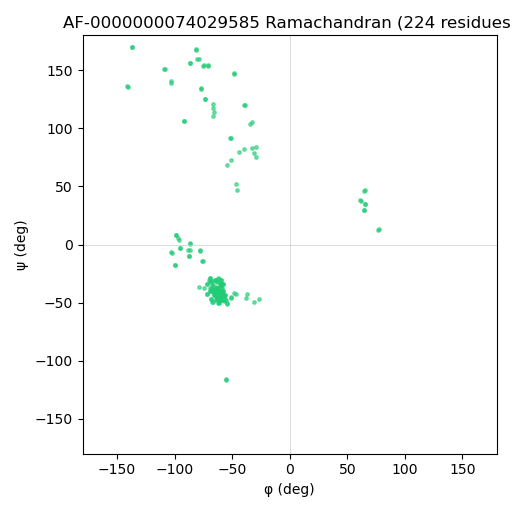B C 1
ATOM 1092 O O . LEU B 1 18 ? 8.828 18.594 6.066 1 98.69 18 LEU B O 1
ATOM 1096 N N . LYS B 1 19 ? 8.867 20.797 6.352 1 98.69 19 LYS B N 1
ATOM 1097 C CA . LYS B 1 19 ? 9.797 20.75 7.48 1 98.69 19 LYS B CA 1
ATOM 1098 C C . LYS B 1 19 ? 9.203 19.969 8.648 1 98.69 19 LYS B C 1
ATOM 1100 O O . LYS B 1 19 ? 9.875 19.141 9.25 1 98.69 19 LYS B O 1
ATOM 1105 N N . GLU B 1 20 ? 7.973 20.234 8.945 1 98.62 20 GLU B N 1
ATOM 1106 C CA . GLU B 1 20 ? 7.305 19.562 10.047 1 98.62 20 GLU B CA 1
ATOM 1107 C C . GLU B 1 20 ? 7.133 18.078 9.758 1 98.62 20 GLU B C 1
ATOM 1109 O O . GLU B 1 20 ? 7.32 17.234 10.641 1 98.62 20 GLU B O 1
ATOM 1114 N N . LEU B 1 21 ? 6.801 17.766 8.547 1 98.69 21 LEU B N 1
ATOM 1115 C CA . LEU B 1 21 ? 6.676 16.359 8.18 1 98.69 21 LEU B CA 1
ATOM 1116 C C . LEU B 1 21 ? 8.031 15.664 8.242 1 98.69 21 LEU B C 1
ATOM 1118 O O . LEU B 1 21 ? 8.117 14.508 8.656 1 98.69 21 LEU B O 1
ATOM 1122 N N . SER B 1 22 ? 9.016 16.297 7.75 1 98.81 22 SER B N 1
ATOM 1123 C CA . SER B 1 22 ? 10.375 15.781 7.836 1 98.81 22 SER B CA 1
ATOM 1124 C C . SER B 1 22 ? 10.734 15.406 9.266 1 98.81 22 SER B C 1
ATOM 1126 O O . SER B 1 22 ? 11.25 14.312 9.516 1 98.81 22 SER B O 1
ATOM 1128 N N . LYS B 1 23 ? 10.453 16.203 10.18 1 98.62 23 LYS B N 1
ATOM 1129 C CA . LYS B 1 23 ? 10.75 15.961 11.594 1 98.62 23 LYS B CA 1
ATOM 1130 C C . LYS B 1 23 ? 9.969 14.758 12.117 1 98.62 23 LYS B C 1
ATOM 1132 O O . LYS B 1 23 ? 10.516 13.914 12.828 1 98.62 23 LYS B O 1
ATOM 1137 N N . LYS B 1 24 ? 8.734 14.648 11.727 1 98.12 24 LYS B N 1
ATOM 1138 C CA . LYS B 1 24 ? 7.875 13.578 12.211 1 98.12 24 LYS B CA 1
ATOM 1139 C C . LYS B 1 24 ? 8.305 12.227 11.641 1 98.12 24 LYS B C 1
ATOM 1141 O O . LYS B 1 24 ? 8.086 11.188 12.258 1 98.12 24 LYS B O 1
ATOM 1146 N N . THR B 1 25 ? 8.836 12.281 10.469 1 98.5 25 THR B N 1
ATOM 1147 C CA . THR B 1 25 ? 9.133 11.039 9.766 1 98.5 25 THR B CA 1
ATOM 1148 C C . THR B 1 25 ? 10.609 10.68 9.891 1 98.5 25 THR B C 1
ATOM 1150 O O . THR B 1 25 ? 11.016 9.562 9.578 1 98.5 25 THR B O 1
ATOM 1153 N N . ASP B 1 26 ? 11.43 11.617 10.258 1 98.44 26 ASP B N 1
ATOM 1154 C CA . ASP B 1 26 ? 12.883 11.484 10.281 1 98.44 26 ASP B CA 1
ATOM 1155 C C . ASP B 1 26 ? 13.438 11.273 8.875 1 98.44 26 ASP B C 1
ATOM 1157 O O . ASP B 1 26 ? 14.375 10.5 8.68 1 98.44 26 ASP B O 1
ATOM 1161 N N . LEU B 1 27 ? 12.805 11.781 7.922 1 98.56 27 LEU B N 1
ATOM 1162 C CA . LEU B 1 27 ? 13.258 11.859 6.535 1 98.56 27 LEU B CA 1
ATOM 1163 C C . LEU B 1 27 ? 13.609 13.297 6.156 1 98.56 27 LEU B C 1
ATOM 1165 O O . LEU B 1 27 ? 13.023 14.242 6.68 1 98.56 27 LEU B O 1
ATOM 1169 N N . SER B 1 28 ? 14.469 13.445 5.293 1 98.62 28 SER B N 1
ATOM 1170 C CA . SER B 1 28 ? 14.883 14.797 4.926 1 98.62 28 SER B CA 1
ATOM 1171 C C . SER B 1 28 ? 13.781 15.523 4.152 1 98.62 28 SER B C 1
ATOM 1173 O O . SER B 1 28 ? 12.961 14.883 3.484 1 98.62 28 SER B O 1
ATOM 1175 N N . ILE B 1 29 ? 13.828 16.828 4.25 1 98.62 29 ILE B N 1
ATOM 1176 C CA . ILE B 1 29 ? 12.883 17.672 3.535 1 98.62 29 ILE B CA 1
ATOM 1177 C C . ILE B 1 29 ? 12.984 17.406 2.035 1 98.62 29 ILE B C 1
ATOM 1179 O O . ILE B 1 29 ? 11.969 17.266 1.354 1 98.62 29 ILE B O 1
ATOM 1183 N N . SER B 1 30 ? 14.18 17.297 1.588 1 98.62 30 SER B N 1
ATOM 1184 C CA . SER B 1 30 ? 14.391 17.078 0.162 1 98.62 30 SER B CA 1
ATOM 1185 C C . SER B 1 30 ? 13.812 15.742 -0.282 1 98.62 30 SER B C 1
ATOM 1187 O O . SER B 1 30 ? 13.266 15.633 -1.379 1 98.62 30 SER B O 1
ATOM 1189 N N . PHE B 1 31 ? 13.992 14.789 0.532 1 98.5 31 PHE B N 1
ATOM 1190 C CA . PHE B 1 31 ? 13.477 13.461 0.225 1 98.5 31 PHE B CA 1
ATOM 1191 C C . PHE B 1 31 ? 11.961 13.477 0.097 1 98.5 31 PHE B C 1
ATOM 1193 O O . PHE B 1 31 ? 11.414 13 -0.896 1 98.5 31 PHE B O 1
ATOM 1200 N N . ILE B 1 32 ? 11.281 14.039 1.049 1 98.75 32 ILE B N 1
ATOM 1201 C CA . ILE B 1 32 ? 9.82 14.117 1.032 1 98.75 32 ILE B CA 1
ATOM 1202 C C . ILE B 1 32 ? 9.367 14.938 -0.173 1 98.75 32 ILE B C 1
ATOM 1204 O O . ILE B 1 32 ? 8.438 14.539 -0.883 1 98.75 32 ILE B O 1
ATOM 1208 N N . SER B 1 33 ? 10.031 16.062 -0.375 1 98.56 33 SER B N 1
ATOM 1209 C CA . SER B 1 33 ? 9.711 16.922 -1.515 1 98.56 33 SER B CA 1
ATOM 1210 C C . SER B 1 33 ? 9.836 16.156 -2.828 1 98.56 33 SER B C 1
ATOM 1212 O O . SER B 1 33 ? 8.969 16.266 -3.697 1 98.56 33 SER B O 1
ATOM 1214 N N . ASP B 1 34 ? 10.898 15.391 -2.953 1 98.44 34 ASP B N 1
ATOM 1215 C CA . ASP B 1 34 ? 11.109 14.602 -4.164 1 98.44 34 ASP B CA 1
ATOM 1216 C C . ASP B 1 34 ? 10 13.57 -4.355 1 98.44 34 ASP B C 1
ATOM 1218 O O . ASP B 1 34 ? 9.578 13.312 -5.484 1 98.44 34 ASP B O 1
ATOM 1222 N N . ILE B 1 35 ? 9.594 12.945 -3.352 1 97.94 35 ILE B N 1
ATOM 1223 C CA . ILE B 1 35 ? 8.5 11.984 -3.434 1 97.94 35 ILE B CA 1
ATOM 1224 C C . ILE B 1 35 ? 7.227 12.695 -3.877 1 97.94 35 ILE B C 1
ATOM 1226 O O . ILE B 1 35 ? 6.551 12.25 -4.809 1 97.94 35 ILE B O 1
ATOM 1230 N N . GLU B 1 36 ? 6.934 13.812 -3.268 1 97.81 36 GLU B N 1
ATOM 1231 C CA . GLU B 1 36 ? 5.707 14.547 -3.572 1 97.81 36 GLU B CA 1
ATOM 1232 C C . GLU B 1 36 ? 5.684 15 -5.031 1 97.81 36 GLU B C 1
ATOM 1234 O O . GLU B 1 36 ? 4.613 15.125 -5.629 1 97.81 36 GLU B O 1
ATOM 1239 N N . ASN B 1 37 ? 6.875 15.211 -5.523 1 96.81 37 ASN B N 1
ATOM 1240 C CA . ASN B 1 37 ? 6.984 15.703 -6.891 1 96.81 37 ASN B CA 1
ATOM 1241 C C . ASN B 1 37 ? 7.277 14.57 -7.875 1 96.81 37 ASN B C 1
ATOM 1243 O O . ASN B 1 37 ? 7.66 14.82 -9.016 1 96.81 37 ASN B O 1
ATOM 1247 N N . GLU B 1 38 ? 7.227 13.414 -7.43 1 94.94 38 GLU B N 1
ATOM 1248 C CA . GLU B 1 38 ? 7.363 12.227 -8.266 1 94.94 38 GLU B CA 1
ATOM 1249 C C . GLU B 1 38 ? 8.758 12.133 -8.867 1 94.94 38 GLU B C 1
ATOM 1251 O O . GLU B 1 38 ? 8.922 11.719 -10.016 1 94.94 38 GLU B O 1
ATOM 1256 N N . ARG B 1 39 ? 9.688 12.555 -8.141 1 96.75 39 ARG B N 1
ATOM 1257 C CA . ARG B 1 39 ? 11.078 12.484 -8.578 1 96.75 39 ARG B CA 1
ATOM 1258 C C . ARG B 1 39 ? 11.805 11.328 -7.887 1 96.75 39 ARG B C 1
ATOM 1260 O O . ARG B 1 39 ? 12.969 11.055 -8.188 1 96.75 39 ARG B O 1
ATOM 1267 N N . ARG B 1 40 ? 11.195 10.695 -6.984 1 96.38 40 ARG B N 1
ATOM 1268 C CA . ARG B 1 40 ? 11.781 9.57 -6.254 1 96.38 40 ARG B CA 1
ATOM 1269 C C . ARG B 1 40 ? 10.742 8.484 -6.008 1 96.38 40 ARG B C 1
ATOM 1271 O O . ARG B 1 40 ? 9.602 8.773 -5.66 1 96.38 40 ARG B O 1
ATOM 1278 N N . ASN B 1 41 ? 11.172 7.324 -6.227 1 96.19 41 ASN B N 1
ATOM 1279 C CA . ASN B 1 41 ? 10.383 6.145 -5.895 1 96.19 41 ASN B CA 1
ATOM 1280 C C . ASN B 1 41 ? 10.703 5.633 -4.492 1 96.19 41 ASN B C 1
ATOM 1282 O O . ASN B 1 41 ? 11.766 5.051 -4.27 1 96.19 41 ASN B O 1
ATOM 1286 N N . PRO B 1 42 ? 9.781 5.875 -3.574 1 96.94 42 PRO B N 1
ATOM 1287 C CA . PRO B 1 42 ? 10.125 5.559 -2.186 1 96.94 42 PRO B CA 1
ATOM 1288 C C . PRO B 1 42 ? 10.109 4.055 -1.903 1 96.94 42 PRO B C 1
ATOM 1290 O O . PRO B 1 42 ? 9.391 3.305 -2.572 1 96.94 42 PRO B O 1
ATOM 1293 N N . ARG B 1 43 ? 10.898 3.703 -0.879 1 97.06 43 ARG B N 1
ATOM 1294 C CA . ARG B 1 43 ? 10.836 2.352 -0.329 1 97.06 43 ARG B CA 1
ATOM 1295 C C . ARG B 1 43 ? 9.656 2.201 0.62 1 97.06 43 ARG B C 1
ATOM 1297 O O . ARG B 1 43 ? 9.117 3.195 1.116 1 97.06 43 ARG B O 1
ATOM 1304 N N . LEU B 1 44 ? 9.305 0.998 0.8 1 96.81 44 LEU B N 1
ATOM 1305 C CA . LEU B 1 44 ? 8.148 0.702 1.636 1 96.81 44 LEU B CA 1
ATOM 1306 C C . LEU B 1 44 ? 8.336 1.259 3.043 1 96.81 44 LEU B C 1
ATOM 1308 O O . LEU B 1 44 ? 7.398 1.795 3.635 1 96.81 44 LEU B O 1
ATOM 1312 N N . ASP B 1 45 ? 9.492 1.168 3.568 1 96.56 45 ASP B N 1
ATOM 1313 C CA . ASP B 1 45 ? 9.734 1.652 4.926 1 96.56 45 ASP B CA 1
ATOM 1314 C C . ASP B 1 45 ? 9.484 3.156 5.023 1 96.56 45 ASP B C 1
ATOM 1316 O O . ASP B 1 45 ? 8.938 3.635 6.02 1 96.56 45 ASP B O 1
ATOM 1320 N N . ASN B 1 46 ? 9.875 3.859 4.016 1 97.75 46 ASN B N 1
ATOM 1321 C CA . ASN B 1 46 ? 9.641 5.301 3.998 1 97.75 46 ASN B CA 1
ATOM 1322 C C . ASN B 1 46 ? 8.156 5.629 3.895 1 97.75 46 ASN B C 1
ATOM 1324 O O . ASN B 1 46 ? 7.668 6.551 4.555 1 97.75 46 ASN B O 1
ATOM 1328 N N . LEU B 1 47 ? 7.496 4.828 3.125 1 97.25 47 LEU B N 1
ATOM 1329 C CA . LEU B 1 47 ? 6.059 5.031 2.98 1 97.25 47 LEU B CA 1
ATOM 1330 C C . LEU B 1 47 ? 5.344 4.793 4.305 1 97.25 47 LEU B C 1
ATOM 1332 O O . LEU B 1 47 ? 4.414 5.527 4.652 1 97.25 47 LEU B O 1
ATOM 1336 N N . ARG B 1 48 ? 5.75 3.854 4.977 1 96.88 48 ARG B N 1
ATOM 1337 C CA . ARG B 1 48 ? 5.16 3.553 6.277 1 96.88 48 ARG B CA 1
ATOM 1338 C C . ARG B 1 48 ? 5.395 4.691 7.262 1 96.88 48 ARG B C 1
ATOM 1340 O O . ARG B 1 48 ? 4.5 5.043 8.039 1 96.88 48 ARG B O 1
ATOM 1347 N N . LYS B 1 49 ? 6.562 5.215 7.25 1 98 49 LYS B N 1
ATOM 1348 C CA . LYS B 1 49 ? 6.855 6.363 8.102 1 98 49 LYS B CA 1
ATOM 1349 C C . LYS B 1 49 ? 5.934 7.535 7.781 1 98 49 LYS B C 1
ATOM 1351 O O . LYS B 1 49 ? 5.387 8.164 8.688 1 98 49 LYS B O 1
ATOM 1356 N N . ILE B 1 50 ? 5.754 7.738 6.52 1 98.25 50 ILE B N 1
ATOM 1357 C CA . ILE B 1 50 ? 4.938 8.859 6.07 1 98.25 50 ILE B CA 1
ATOM 1358 C C . ILE B 1 50 ? 3.477 8.617 6.445 1 98.25 50 ILE B C 1
ATOM 1360 O O . ILE B 1 50 ? 2.811 9.5 6.984 1 98.25 50 ILE B O 1
ATOM 1364 N N . ALA B 1 51 ? 3.047 7.484 6.18 1 96.38 51 ALA B N 1
ATOM 1365 C CA . ALA B 1 51 ? 1.67 7.133 6.52 1 96.38 51 ALA B CA 1
ATOM 1366 C C . ALA B 1 51 ? 1.418 7.293 8.016 1 96.38 51 ALA B C 1
ATOM 1368 O O . ALA B 1 51 ? 0.402 7.863 8.422 1 96.38 51 ALA B O 1
ATOM 1369 N N . SER B 1 52 ? 2.338 6.855 8.789 1 96.12 52 SER B N 1
ATOM 1370 C CA . SER B 1 52 ? 2.225 6.953 10.242 1 96.12 52 SER B CA 1
ATOM 1371 C C . SER B 1 52 ? 2.188 8.406 10.703 1 96.12 52 SER B C 1
ATOM 1373 O O . SER B 1 52 ? 1.343 8.789 11.516 1 96.12 52 SER B O 1
ATOM 1375 N N . ALA B 1 53 ? 3.02 9.164 10.125 1 97.38 53 ALA B N 1
ATOM 1376 C CA . ALA B 1 53 ? 3.096 10.578 10.484 1 97.38 53 ALA B CA 1
ATOM 1377 C C . ALA B 1 53 ? 1.809 11.305 10.117 1 97.38 53 ALA B C 1
ATOM 1379 O O . ALA B 1 53 ? 1.436 12.289 10.758 1 97.38 53 ALA B O 1
ATOM 1380 N N . LEU B 1 54 ? 1.196 10.812 9.07 1 95.69 54 LEU B N 1
ATOM 1381 C CA . LEU B 1 54 ? -0.024 11.438 8.57 1 95.69 54 LEU B CA 1
ATOM 1382 C C . LEU B 1 54 ? -1.26 10.742 9.141 1 95.69 54 LEU B C 1
ATOM 1384 O O . LEU B 1 54 ? -2.389 11.094 8.789 1 95.69 54 LEU B O 1
ATOM 1388 N N . ASN B 1 55 ? -1.091 9.734 9.891 1 92.31 55 ASN B N 1
ATOM 1389 C CA . ASN B 1 55 ? -2.137 8.992 10.578 1 92.31 55 ASN B CA 1
ATOM 1390 C C . ASN B 1 55 ? -3.08 8.305 9.602 1 92.31 55 ASN B C 1
ATOM 1392 O O . ASN B 1 55 ? -4.301 8.406 9.727 1 92.31 55 ASN B O 1
ATOM 1396 N N . VAL B 1 56 ? -2.521 7.66 8.633 1 88.94 56 VAL B N 1
ATOM 1397 C CA . VAL B 1 56 ? -3.268 6.867 7.66 1 88.94 56 VAL B CA 1
ATOM 1398 C C . VAL B 1 56 ? -2.545 5.547 7.41 1 88.94 56 VAL B C 1
ATOM 1400 O O . VAL B 1 56 ? -1.419 5.352 7.875 1 88.94 56 VAL B O 1
ATOM 1403 N N . GLU B 1 57 ? -3.287 4.719 6.699 1 88.38 57 GLU B N 1
ATOM 1404 C CA . GLU B 1 57 ? -2.654 3.498 6.215 1 88.38 57 GLU B CA 1
ATOM 1405 C C . GLU B 1 57 ? -1.948 3.732 4.883 1 88.38 57 GLU B C 1
ATOM 1407 O O . GLU B 1 57 ? -2.27 4.68 4.16 1 88.38 57 GLU B O 1
ATOM 1412 N N . VAL B 1 58 ? -0.997 2.941 4.57 1 93.69 58 VAL B N 1
ATOM 1413 C CA . VAL B 1 58 ? -0.279 3.059 3.307 1 93.69 58 VAL B CA 1
ATOM 1414 C C . VAL B 1 58 ? -1.26 2.936 2.143 1 93.69 58 VAL B C 1
ATOM 1416 O O . VAL B 1 58 ? -1.101 3.602 1.117 1 93.69 58 VAL B O 1
ATOM 1419 N N . SER B 1 59 ? -2.293 2.123 2.318 1 89.38 59 SER B N 1
ATOM 1420 C CA . SER B 1 59 ? -3.297 1.932 1.276 1 89.38 59 SER B CA 1
ATOM 1421 C C . SER B 1 59 ? -3.975 3.248 0.914 1 89.38 59 SER B C 1
ATOM 1423 O O . SER B 1 59 ? -4.355 3.459 -0.239 1 89.38 59 SER B O 1
ATOM 1425 N N . GLU B 1 60 ? -4.137 4.043 1.863 1 86.5 60 GLU B N 1
ATOM 1426 C CA . GLU B 1 60 ? -4.727 5.352 1.609 1 86.5 60 GLU B CA 1
ATOM 1427 C C . GLU B 1 60 ? -3.811 6.215 0.746 1 86.5 60 GLU B C 1
ATOM 1429 O O . GLU B 1 60 ? -4.277 6.918 -0.151 1 86.5 60 GLU B O 1
ATOM 1434 N N . LEU B 1 61 ? -2.51 6.141 1.028 1 93.94 61 LEU B N 1
ATOM 1435 C CA . LEU B 1 61 ? -1.556 6.867 0.195 1 93.94 61 LEU B CA 1
ATOM 1436 C C . LEU B 1 61 ? -1.634 6.398 -1.254 1 93.94 61 LEU B C 1
ATOM 1438 O O . LEU B 1 61 ? -1.409 7.188 -2.178 1 93.94 61 LEU B O 1
ATOM 1442 N N . LEU B 1 62 ? -1.986 5.137 -1.332 1 91.75 62 LEU B N 1
ATOM 1443 C CA . LEU B 1 62 ? -2.014 4.512 -2.65 1 91.75 62 LEU B CA 1
ATOM 1444 C C . LEU B 1 62 ? -3.363 4.73 -3.326 1 91.75 62 LEU B C 1
ATOM 1446 O O . LEU B 1 62 ? -3.541 4.379 -4.496 1 91.75 62 LEU B O 1
ATOM 1450 N N . GLY B 1 63 ? -4.305 5.223 -2.586 1 82.19 63 GLY B N 1
ATOM 1451 C CA . GLY B 1 63 ? -5.656 5.383 -3.098 1 82.19 63 GLY B CA 1
ATOM 1452 C C . GLY B 1 63 ? -6.434 4.082 -3.143 1 82.19 63 GLY B C 1
ATOM 1453 O O . GLY B 1 63 ? -7.375 3.941 -3.926 1 82.19 63 GLY B O 1
ATOM 1454 N N . GLU B 1 64 ? -6.012 3.066 -2.539 1 75.19 64 GLU B N 1
ATOM 1455 C CA . GLU B 1 64 ? -6.625 1.744 -2.549 1 75.19 64 GLU B CA 1
ATOM 1456 C C . GLU B 1 64 ? -7.508 1.536 -1.321 1 75.19 64 GLU B C 1
ATOM 1458 O O . GLU B 1 64 ? -8.023 0.439 -1.102 1 75.19 64 GLU B O 1
ATOM 1463 N N . SER B 1 65 ? -7.656 2.4 -0.645 1 58.84 65 SER B N 1
ATOM 1464 C CA . SER B 1 65 ? -8.508 2.24 0.53 1 58.84 65 SER B CA 1
ATOM 1465 C C . SER B 1 65 ? -9.961 2.008 0.132 1 58.84 65 SER B C 1
ATOM 1467 O O . SER B 1 65 ? -10.414 2.512 -0.896 1 58.84 65 SER B O 1
ATOM 1469 N N . GLU B 1 66 ? -10.477 0.719 0.373 1 49.72 66 GLU B N 1
ATOM 1470 C CA . GLU B 1 66 ? -11.828 0.221 0.11 1 49.72 66 GLU B CA 1
ATOM 1471 C C . GLU B 1 66 ? -12.867 1.325 0.277 1 49.72 66 GLU B C 1
ATOM 1473 O O . GLU B 1 66 ? -12.938 1.961 1.33 1 49.72 66 GLU B O 1
ATOM 1478 N N . SER B 1 67 ? -12.938 2.098 -0.917 1 42.19 67 SER B N 1
ATOM 1479 C CA . SER B 1 67 ? -14.273 2.68 -0.875 1 42.19 67 SER B CA 1
ATOM 1480 C C . SER B 1 67 ? -15.336 1.61 -0.644 1 42.19 67 SER B C 1
ATOM 1482 O O . SER B 1 67 ? -15.289 0.539 -1.253 1 42.19 67 SER B O 1
ATOM 1484 N N . PHE B 1 68 ? -15.633 1.399 0.484 1 36.62 68 PHE B N 1
ATOM 1485 C CA . PHE B 1 68 ? -16.844 0.625 0.709 1 36.62 68 PHE B CA 1
ATOM 1486 C C . PHE B 1 68 ? -17.844 0.842 -0.422 1 36.62 68 PHE B C 1
ATOM 1488 O O . PHE B 1 68 ? -18.312 1.961 -0.635 1 36.62 68 PHE B O 1
ATOM 1495 N N . ILE B 1 69 ? -17.5 0.21 -1.515 1 34.78 69 ILE B N 1
ATOM 1496 C CA . ILE B 1 69 ? -18.594 0.278 -2.49 1 34.78 69 ILE B CA 1
ATOM 1497 C C . ILE B 1 69 ? -19.922 -0.007 -1.803 1 34.78 69 ILE B C 1
ATOM 1499 O O . ILE B 1 69 ? -20.156 -1.114 -1.309 1 34.78 69 ILE B O 1
ATOM 1503 N N . ILE B 1 70 ? -20.422 0.883 -1.183 1 33.38 70 ILE B N 1
ATOM 1504 C CA . ILE B 1 70 ? -21.844 0.826 -0.874 1 33.38 70 ILE B CA 1
ATOM 1505 C C . ILE B 1 70 ? -22.641 0.541 -2.146 1 33.38 70 ILE B C 1
ATOM 1507 O O . ILE B 1 70 ? -22.609 1.333 -3.092 1 33.38 70 ILE B O 1
ATOM 1511 N N . LYS B 1 71 ? -22.562 -0.74 -2.645 1 32.69 71 LYS B N 1
ATOM 1512 C CA . LYS B 1 71 ? -23.594 -0.967 -3.662 1 32.69 71 LYS B CA 1
ATOM 1513 C C . LYS B 1 71 ? -24.859 -0.169 -3.357 1 32.69 71 LYS B C 1
ATOM 1515 O O . LYS B 1 71 ? -25.375 -0.213 -2.236 1 32.69 71 LYS B O 1
ATOM 1520 N N . GLU B 1 72 ? -25.047 0.909 -4.148 1 31.31 72 GLU B N 1
ATOM 1521 C CA . GLU B 1 72 ? -26.297 1.649 -4.277 1 31.31 72 GLU B CA 1
ATOM 1522 C C . GLU B 1 72 ? -27.469 0.704 -4.457 1 31.31 72 GLU B C 1
ATOM 1524 O O . GLU B 1 72 ? -27.641 0.091 -5.516 1 31.31 72 GLU B O 1
ATOM 1529 N N . ASN B 1 73 ? -27.734 -0.286 -3.689 1 29.91 73 ASN B N 1
ATOM 1530 C CA . ASN B 1 73 ? -29.156 -0.526 -3.908 1 29.91 73 ASN B CA 1
ATOM 1531 C C . ASN B 1 73 ? -29.922 0.781 -4.051 1 29.91 73 ASN B C 1
ATOM 1533 O O . ASN B 1 73 ? -29.703 1.723 -3.285 1 29.91 73 ASN B O 1
ATOM 1537 N N . PRO B 1 74 ? -30.609 1.041 -5.207 1 32.84 74 PRO B N 1
ATOM 1538 C CA . PRO B 1 74 ? -31.484 2.205 -5.418 1 32.84 74 PRO B CA 1
ATOM 1539 C C . PRO B 1 74 ? -32.281 2.578 -4.176 1 32.84 74 PRO B C 1
ATOM 1541 O O . PRO B 1 74 ? -33.031 3.57 -4.184 1 32.84 74 PRO B O 1
ATOM 1544 N N . SER B 1 75 ? -32.844 1.58 -3.455 1 33 75 SER B N 1
ATOM 1545 C CA . SER B 1 75 ? -33.812 2.25 -2.58 1 33 75 SER B CA 1
ATOM 1546 C C . SER B 1 75 ? -33.125 3.334 -1.748 1 33 75 SER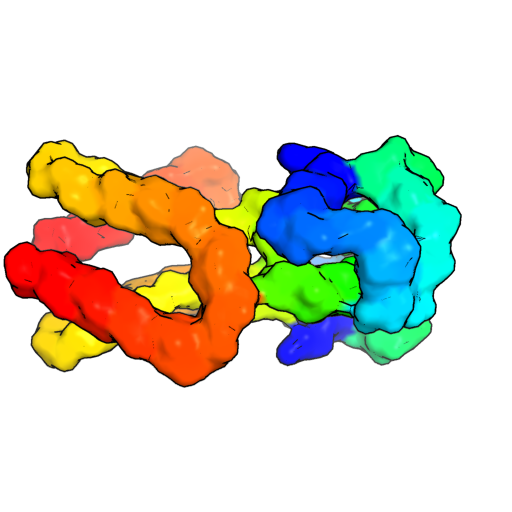 B C 1
ATOM 1548 O O . SER B 1 75 ? -33.469 4.508 -1.84 1 33 75 SER B O 1
ATOM 1550 N N . ASN B 1 76 ? -33.062 3.25 -0.313 1 32.78 76 ASN B N 1
ATOM 1551 C CA . ASN B 1 76 ? -32.844 4.359 0.608 1 32.78 76 ASN B CA 1
ATOM 1552 C C . ASN B 1 76 ? -31.453 4.941 0.46 1 32.78 76 ASN B C 1
ATOM 1554 O O . ASN B 1 76 ? -30.469 4.203 0.338 1 32.78 76 ASN B O 1
ATOM 1558 N N . TYR B 1 77 ? -31.203 6.285 0.056 1 36.44 77 TYR B N 1
ATOM 1559 C CA . TYR B 1 77 ? -30.281 7.402 -0.136 1 36.44 77 TYR B CA 1
ATOM 1560 C C . TYR B 1 77 ? -29.109 7.305 0.824 1 36.44 77 TYR B C 1
ATOM 1562 O O . TYR B 1 77 ? -28.047 7.906 0.59 1 36.44 77 TYR B O 1
ATOM 1570 N N . THR B 1 78 ? -29.219 7.043 2.174 1 38.56 78 THR B N 1
ATOM 1571 C CA . THR B 1 78 ? -28.547 7.621 3.338 1 38.56 78 THR B CA 1
ATOM 1572 C C . THR B 1 78 ? -27.109 7.117 3.445 1 38.56 78 THR B C 1
ATOM 1574 O O . THR B 1 78 ? -26.297 7.715 4.145 1 38.56 78 THR B O 1
ATOM 1577 N N . VAL B 1 79 ? -26.828 6.047 3.188 1 40.62 79 VAL B N 1
ATOM 1578 C CA . VAL B 1 79 ? -25.516 5.492 3.469 1 40.62 79 VAL B CA 1
ATOM 1579 C C . VAL B 1 79 ? -24.469 6.137 2.553 1 40.62 79 VAL B C 1
ATOM 1581 O O . VAL B 1 79 ? -23.328 6.348 2.957 1 40.62 79 VAL B O 1
ATOM 1584 N N . ASP B 1 80 ? -24.906 6.547 1.384 1 44.47 80 ASP B N 1
ATOM 1585 C CA . ASP B 1 80 ? -23.969 7.105 0.415 1 44.47 80 ASP B CA 1
ATOM 1586 C C . ASP B 1 80 ? -23.391 8.43 0.91 1 44.47 80 ASP B C 1
ATOM 1588 O O . ASP B 1 80 ? -22.188 8.672 0.802 1 44.47 80 ASP B O 1
ATOM 1592 N N . GLU B 1 81 ? -24.406 9.195 1.312 1 44.72 81 GLU B N 1
ATOM 1593 C CA . GLU B 1 81 ? -23.938 10.5 1.769 1 44.72 81 GLU B CA 1
ATOM 1594 C C . GLU B 1 81 ? -23 10.367 2.969 1 44.72 81 GLU B C 1
ATOM 1596 O O . GLU B 1 81 ? -22 11.07 3.066 1 44.72 81 GLU B O 1
ATOM 1601 N N . LEU B 1 82 ? -23.453 9.461 3.863 1 47.91 82 LEU B N 1
ATOM 1602 C CA . LEU B 1 82 ? -22.625 9.219 5.043 1 47.91 82 LEU B CA 1
ATOM 1603 C C . LEU B 1 82 ? -21.266 8.664 4.648 1 47.91 82 LEU B C 1
ATOM 1605 O O . LEU B 1 82 ? -20.25 9.023 5.242 1 47.91 82 LEU B O 1
ATOM 1609 N N . GLU B 1 83 ? -21.359 7.871 3.684 1 49.09 83 GLU B N 1
ATOM 1610 C CA . GLU B 1 83 ? -20.094 7.324 3.176 1 49.09 83 GLU B CA 1
ATOM 1611 C C . GLU B 1 83 ? -19.219 8.422 2.592 1 49.09 83 GLU B C 1
ATOM 1613 O O . GLU B 1 83 ? -18.016 8.453 2.84 1 49.09 83 GLU B O 1
ATOM 1618 N N . ILE B 1 84 ? -19.938 9.148 1.816 1 49.72 84 ILE B N 1
ATOM 1619 C CA . ILE B 1 84 ? -19.219 10.281 1.229 1 49.72 84 ILE B CA 1
ATOM 1620 C C . ILE B 1 84 ? -18.703 11.195 2.336 1 49.72 84 ILE B C 1
ATOM 1622 O O . ILE B 1 84 ? -17.562 11.664 2.289 1 49.72 84 ILE B O 1
ATOM 1626 N N . GLU B 1 85 ? -19.672 11.5 3.287 1 49.41 85 GLU B N 1
ATOM 1627 C CA . GLU B 1 85 ? -19.281 12.375 4.395 1 49.41 85 GLU B CA 1
ATOM 1628 C C . GLU B 1 85 ? -18.172 11.734 5.227 1 49.41 85 GLU B C 1
ATOM 1630 O O . GLU B 1 85 ? -17.234 12.422 5.664 1 49.41 85 GLU B O 1
ATOM 1635 N N . ILE B 1 86 ? -18.328 10.469 5.336 1 56.06 86 ILE B N 1
ATOM 1636 C CA . ILE B 1 86 ? -17.312 9.773 6.117 1 56.06 86 ILE B CA 1
ATOM 1637 C C . ILE B 1 86 ? -15.977 9.789 5.363 1 56.06 86 ILE B C 1
ATOM 1639 O O . ILE B 1 86 ? -14.922 9.977 5.965 1 56.06 86 ILE B O 1
ATOM 1643 N N . GLU B 1 87 ? -16.188 9.656 4.18 1 55.75 87 GLU B N 1
ATOM 1644 C CA . GLU B 1 87 ? -14.984 9.711 3.357 1 55.75 87 GLU B CA 1
ATOM 1645 C C . GLU B 1 87 ? -14.336 11.094 3.436 1 55.75 87 GLU B C 1
ATOM 1647 O O . GLU B 1 87 ? -13.109 11.203 3.459 1 55.75 87 GLU B O 1
ATOM 1652 N N . ARG B 1 88 ? -15.242 12 3.422 1 51.56 88 ARG B N 1
ATOM 1653 C CA . ARG B 1 88 ? -14.781 13.383 3.529 1 51.56 88 ARG B CA 1
ATOM 1654 C C . ARG B 1 88 ? -14.109 13.633 4.879 1 51.56 88 ARG B C 1
ATOM 1656 O O . ARG B 1 88 ? -13.148 14.391 4.969 1 51.56 88 ARG B O 1
ATOM 1663 N N . LEU B 1 89 ? -14.68 12.992 5.926 1 55.44 89 LEU B N 1
ATOM 1664 C CA . LEU B 1 89 ? -14.195 13.234 7.277 1 55.44 89 LEU B CA 1
ATOM 1665 C C . LEU B 1 89 ? -13.031 12.312 7.609 1 55.44 89 LEU B C 1
ATOM 1667 O O . LEU B 1 89 ? -12.367 12.484 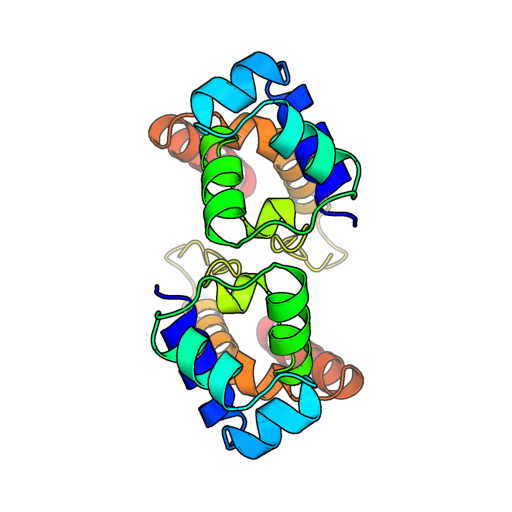8.641 1 55.44 89 LEU B O 1
ATOM 1671 N N . LYS B 1 90 ? -12.844 11.531 6.715 1 59.28 90 LYS B N 1
ATOM 1672 C CA . LYS B 1 90 ? -11.844 10.492 6.945 1 59.28 90 LYS B CA 1
ATOM 1673 C C . LYS B 1 90 ? -10.508 11.094 7.355 1 59.28 90 LYS B C 1
ATOM 1675 O O . LYS B 1 90 ? -9.898 10.664 8.336 1 59.28 90 LYS B O 1
ATOM 1680 N N . PRO B 1 91 ? -10.148 11.992 6.57 1 53.94 91 PRO B N 1
ATOM 1681 C CA . PRO B 1 91 ? -8.867 12.57 6.977 1 53.94 91 PRO B CA 1
ATOM 1682 C C . PRO B 1 91 ? -8.906 13.172 8.383 1 53.94 91 PRO B C 1
ATOM 1684 O O . PRO B 1 91 ? -7.934 13.07 9.125 1 53.94 91 PRO B O 1
ATOM 1687 N N . LYS B 1 92 ? -10 13.758 8.672 1 59.41 92 LYS B N 1
ATOM 1688 C CA . LYS B 1 92 ? -10.148 14.352 10 1 59.41 92 LYS B CA 1
ATOM 1689 C C . LYS B 1 92 ? -10.289 13.273 11.07 1 59.41 92 LYS B C 1
ATOM 1691 O O . LYS B 1 92 ? -9.75 13.414 12.172 1 59.41 92 LYS B O 1
ATOM 1696 N N . ILE B 1 93 ? -11.039 12.328 10.758 1 60.41 93 ILE B N 1
ATOM 1697 C CA . ILE B 1 93 ? -11.289 11.227 11.68 1 60.41 93 ILE B CA 1
ATOM 1698 C C . ILE B 1 93 ? -9.984 10.477 11.961 1 60.41 93 ILE B C 1
ATOM 1700 O O . ILE B 1 93 ? -9.734 10.055 13.086 1 60.41 93 ILE B O 1
ATOM 1704 N N . ARG B 1 94 ? -9.273 10.492 11.023 1 55.94 94 ARG B N 1
ATOM 1705 C CA . ARG B 1 94 ? -8.008 9.773 11.141 1 55.94 94 ARG B CA 1
ATOM 1706 C C . ARG B 1 94 ? -7.09 10.453 12.156 1 55.94 94 ARG B C 1
ATOM 1708 O O . ARG B 1 94 ? -6.27 9.789 12.797 1 55.94 94 ARG B O 1
ATOM 1715 N N . GLN B 1 95 ? -7.176 11.641 12.266 1 55 95 GLN B N 1
ATOM 1716 C CA . GLN B 1 95 ? -6.375 12.43 13.195 1 55 95 GLN B CA 1
ATOM 1717 C C . GLN B 1 95 ? -6.891 12.281 14.625 1 55 95 GLN B C 1
ATOM 1719 O O . GLN B 1 95 ? -6.223 12.688 15.578 1 55 95 GLN B O 1
ATOM 1724 N N . LEU B 1 96 ? -8.055 11.742 14.656 1 58.78 96 LEU B N 1
ATOM 1725 C CA . LEU B 1 96 ? -8.672 11.602 15.977 1 58.78 96 LEU B CA 1
ATOM 1726 C C . LEU B 1 96 ? -8.062 10.43 16.734 1 58.78 96 LEU B C 1
ATOM 1728 O O . LEU B 1 96 ? -7.695 9.414 16.141 1 58.78 96 LEU B O 1
ATOM 1732 N N . PRO B 1 97 ? -7.73 10.609 17.953 1 58.12 97 PRO B N 1
ATOM 1733 C CA . PRO B 1 97 ? -7.332 9.461 18.766 1 58.12 97 PRO B CA 1
ATOM 1734 C C . PRO B 1 97 ? -8.312 8.289 18.656 1 58.12 97 PRO B C 1
ATOM 1736 O O . PRO B 1 97 ? -9.492 8.492 18.359 1 58.12 97 PRO B O 1
ATOM 1739 N N . GLN B 1 98 ? -7.801 7.105 18.75 1 54.84 98 GLN B N 1
ATOM 1740 C CA . GLN B 1 98 ? -8.586 5.887 18.562 1 54.84 98 GLN B CA 1
ATOM 1741 C C . GLN B 1 98 ? -9.883 5.949 19.375 1 54.84 98 GLN B C 1
ATOM 1743 O O . GLN B 1 98 ? -10.945 5.566 18.875 1 54.84 98 GLN B O 1
ATOM 1748 N N . GLU B 1 99 ? -9.742 6.43 20.547 1 58.59 99 GLU B N 1
ATOM 1749 C CA . GLU B 1 99 ? -10.906 6.523 21.422 1 58.59 99 GLU B CA 1
ATOM 1750 C C . GLU B 1 99 ? -12.008 7.379 20.781 1 58.59 99 GLU B C 1
ATOM 1752 O O . GLU B 1 99 ? -13.188 7.031 20.859 1 58.59 99 GLU B O 1
ATOM 1757 N N . GLU B 1 100 ? -11.641 8.492 20.266 1 60.19 100 GLU B N 1
ATOM 1758 C CA . GLU B 1 100 ? -12.578 9.406 19.625 1 60.19 100 GLU B CA 1
ATOM 1759 C C . GLU B 1 100 ? -13.148 8.805 18.344 1 60.19 100 GLU B C 1
ATOM 1761 O O . GLU B 1 100 ? -14.336 8.977 18.047 1 60.19 100 GLU B O 1
ATOM 1766 N N . LYS B 1 101 ? -12.406 8.133 17.734 1 57.81 101 LYS B N 1
ATOM 1767 C CA . LYS B 1 101 ? -12.867 7.422 16.531 1 57.81 101 LYS B CA 1
ATOM 1768 C C . LYS B 1 101 ? -13.961 6.422 16.875 1 57.81 101 LYS B C 1
ATOM 1770 O O . LYS B 1 101 ? -14.977 6.344 16.172 1 57.81 101 LYS B O 1
ATOM 1775 N N . ASP B 1 102 ? -13.703 5.766 17.844 1 56.56 102 ASP B N 1
ATOM 1776 C CA . ASP B 1 102 ? -14.68 4.785 18.297 1 56.56 102 ASP B CA 1
ATOM 1777 C C . ASP B 1 102 ? -16.016 5.457 18.641 1 56.56 102 ASP B C 1
ATOM 1779 O O . ASP B 1 102 ? -17.078 4.938 18.312 1 56.56 102 ASP B O 1
ATOM 1783 N N . LYS B 1 103 ? -15.852 6.492 19.312 1 60.69 103 LYS B N 1
ATOM 1784 C CA . LYS B 1 103 ? -17.047 7.242 19.688 1 60.69 103 LYS B CA 1
ATOM 1785 C C . LYS B 1 103 ? -17.812 7.707 18.438 1 60.69 103 LYS B C 1
ATOM 1787 O O . LYS B 1 103 ? -19.031 7.586 18.375 1 60.69 103 LYS B O 1
ATOM 1792 N N . LEU B 1 104 ? -17.031 8.258 17.547 1 61.53 104 LEU B N 1
ATOM 1793 C CA . LEU B 1 104 ? -17.609 8.742 16.297 1 61.53 104 LEU B CA 1
ATOM 1794 C C . LEU B 1 104 ? -18.297 7.605 15.539 1 61.53 104 LEU B C 1
ATOM 1796 O O . LEU B 1 104 ? -19.391 7.781 15.008 1 61.53 104 LEU B O 1
ATOM 1800 N N . PHE B 1 105 ? -17.641 6.555 15.531 1 56.47 105 PHE B N 1
ATOM 1801 C CA . PHE B 1 105 ? -18.203 5.371 14.883 1 56.47 105 PHE B CA 1
ATOM 1802 C C . PHE B 1 105 ? -19.531 4.988 15.523 1 56.47 105 PHE B C 1
ATOM 1804 O O . PHE B 1 105 ? -20.484 4.633 14.828 1 56.47 105 PHE B O 1
ATOM 1811 N N . LYS B 1 106 ? -19.578 5.039 16.734 1 59.72 106 LYS B N 1
ATOM 1812 C CA . LYS B 1 106 ? -20.797 4.723 17.469 1 59.72 106 LYS B CA 1
ATOM 1813 C C . LYS B 1 106 ? -21.922 5.684 17.109 1 59.72 106 LYS B C 1
ATOM 1815 O O . LYS B 1 106 ? -23.078 5.273 16.938 1 59.72 106 LYS B O 1
ATOM 1820 N N . MET B 1 107 ? -21.516 6.895 17.062 1 59.91 107 MET B N 1
ATOM 1821 C CA . MET B 1 107 ? -22.484 7.914 16.703 1 59.91 107 MET B CA 1
ATOM 1822 C C . MET B 1 107 ? -23.031 7.672 15.297 1 59.91 107 MET B C 1
ATOM 1824 O O . MET B 1 107 ? -24.25 7.75 15.07 1 59.91 107 MET B O 1
ATOM 1828 N N . ILE B 1 108 ? -22.203 7.426 14.492 1 56.5 108 ILE B N 1
ATOM 1829 C CA . ILE B 1 108 ? -22.547 7.188 13.094 1 56.5 108 ILE B CA 1
ATOM 1830 C C . ILE B 1 108 ? -23.438 5.949 12.992 1 56.5 108 ILE B C 1
ATOM 1832 O O . ILE B 1 108 ? -24.469 5.965 12.297 1 56.5 108 ILE B O 1
ATOM 1836 N N . ASN B 1 109 ? -23.016 4.949 13.688 1 55.16 109 ASN B N 1
ATOM 1837 C CA . ASN B 1 109 ? -23.812 3.727 13.703 1 55.16 109 ASN B CA 1
ATOM 1838 C C . ASN B 1 109 ? -25.203 3.969 14.289 1 55.16 109 ASN B C 1
ATOM 1840 O O . ASN B 1 109 ? -26.188 3.402 13.805 1 55.16 109 ASN B O 1
ATOM 1844 N N . ALA B 1 110 ? -25.062 4.641 15.289 1 52.62 110 ALA B N 1
ATOM 1845 C CA . ALA B 1 110 ? -26.359 4.984 15.883 1 52.62 110 ALA B CA 1
ATOM 1846 C C . ALA B 1 110 ? -27.25 5.707 14.875 1 52.62 110 ALA B C 1
ATOM 1848 O O . ALA B 1 110 ? -28.453 5.473 14.828 1 52.62 110 ALA B O 1
ATOM 1849 N N . TYR B 1 111 ? -26.719 6.52 14.25 1 51.66 111 TYR B N 1
ATOM 1850 C CA . TYR B 1 111 ? -27.469 7.273 13.258 1 51.66 111 TYR B CA 1
ATOM 1851 C C . TYR B 1 111 ? -27.953 6.371 12.125 1 51.66 111 TYR B C 1
ATOM 1853 O O . TYR B 1 111 ? -29.078 6.492 11.656 1 51.66 111 TYR B O 1
ATOM 1861 N N . LEU B 1 112 ? -27.125 5.523 11.766 1 52.06 112 LEU B N 1
ATOM 1862 C CA . LEU B 1 112 ? -27.438 4.613 10.672 1 52.06 112 LEU B CA 1
ATOM 1863 C C . LEU B 1 112 ? -28.469 3.572 11.109 1 52.06 112 LEU B C 1
ATOM 1865 O O . LEU B 1 112 ? -29.266 3.094 10.289 1 52.06 112 LEU B O 1
ATOM 1869 N N . GLU B 1 113 ? -28.469 3.18 12.18 1 48.25 113 GLU B N 1
ATOM 1870 C CA . GLU B 1 113 ? -29.422 2.199 12.711 1 48.25 113 GLU B CA 1
ATOM 1871 C C . GLU B 1 113 ? -30.766 2.84 13.016 1 48.25 113 GLU B C 1
ATOM 1873 O O . GLU B 1 113 ? -31.75 2.139 13.242 1 48.25 113 GLU B O 1
ATOM 1878 N N . GLU B 1 114 ? -30.891 4.055 12.883 1 42.66 114 GLU B N 1
ATOM 1879 C CA . GLU B 1 114 ? -32.25 4.586 12.977 1 42.66 114 GLU B CA 1
ATOM 1880 C C . GLU B 1 114 ? -32.906 4.668 11.602 1 42.66 114 GLU B C 1
ATOM 1882 O O . GLU B 1 114 ? -32.219 4.867 10.594 1 42.66 114 GLU B O 1
#

Foldseek 3Di:
DQLLCLLVVLCVVVVHDLVRLCVQLVHDSVVNVCSNVVNDDDDPSSLCSSCVSSQHDSCVSVVNDDPVPPPCPVDDDPVVVVSVVCVVCVSVLSPDPPVVNVVVVVVVVVVVVD/DQLLCLLVVLCVVVPHDLVRLCVQLVHDSVVNVCSNVVNDDDDPSSLCSSCVSSQHDSCVSVVNDPLVPPVPPVDDPPVVVVSVVCVVCVSVLSPDPPVVNVVVVVVVVVVVVD

Secondary structure (DSSP, 8-state):
--HHHHHHHHHHHTT--HHHHHHHHT--HHHHHHHHTT----BHHHHHHHHHHTTS-HHHHTT-S--------SS--HHHHHHHHHHHHHHHHHTS-HHHHHHHHHHHHHHHH-/--HHHHHHHHHHHTT--HHHHHHHHT--HHHHHHHHTT----BHHHHHHHHHHTTS-HHHHTT-S--------SS--HHHHHHHHHHHHHHHHHTS-HHHHHHHHHHHHHHHH-

pLDDT: mean 75.05, std 23.94, range [29.91, 98.81]

Solvent-accessible surface area (backbone atoms only — not comparable to full-atom values): 12627 Å² total; per-residue (Å²): 126,62,50,20,54,40,48,47,52,51,36,50,73,68,69,43,50,62,66,55,46,18,65,66,45,75,44,55,48,66,57,54,51,30,30,41,67,66,73,45,77,54,35,50,68,57,45,48,35,48,19,55,63,68,43,49,53,58,29,52,44,56,66,60,52,63,68,69,74,67,73,73,61,79,74,84,74,64,62,55,55,49,46,48,48,44,56,66,37,36,68,60,48,38,70,38,53,70,69,54,37,51,50,49,50,47,51,50,46,53,56,65,75,98,127,61,48,20,55,42,47,47,52,52,36,52,74,68,69,45,50,62,65,57,46,17,65,64,44,73,43,54,47,66,56,55,51,31,29,41,66,66,72,44,78,53,34,50,68,57,44,48,35,49,20,55,63,68,44,49,53,55,28,53,44,57,66,59,51,61,67,73,72,65,74,73,61,81,73,83,72,63,62,56,53,50,46,50,48,43,56,67,38,35,69,59,47,40,70,39,53,69,69,54,38,51,51,50,48,49,51,50,47,52,58,65,73,98

Nearest PDB structures (foldseek):
  1y7y-assembly1_B  TM=9.904E-01  e=1.467E-03  Aeromonas hydrophila
  2b5a-assembly1_A  TM=9.407E-01  e=1.021E-03  [Bacillus] caldolyticus
  6jq1-assembly1_A  TM=8.051E-01  e=2.518E-04  Deinococcus geothermalis DSM 11300
  5woq-assembly2_C  TM=9.517E-01  e=4.590E-03  Mycolicibacterium smegmatis MC2 155
  3f51-assembly1_A  TM=7.090E-01  e=1.132E-03  Corynebacterium glutamicum

Sequence (228 aa):
MNIGHKIRELRKENKLTLKELSKKTDLSISFISDIENERRNPRLDNLRKIASALNVEVSELLGESESFIIKENPSNYTVDELEIEIERLKPKIRQLPQEEKDKLFKMINAYLEEMNIGHKIRELRKENKLTLKELSKKTDLSISFISDIENERRNPRLDNLRKIASALNVEVSELLGESESFIIKENPSNYTVDELEIEIERLKPKIRQLPQEEKDKLFKMINAYLEE